Protein 3LYX (pdb70)

Solvent-accessible surface area: 13092 Å² total; per-residue (Å²): 110,112,52,85,12,73,5,65,4,6,46,67,9,116,2,1,0,6,0,13,41,106,132,23,92,1,78,4,2,3,130,6,0,76,100,26,5,28,26,32,71,137,87,0,59,45,75,51,44,62,44,8,30,21,106,68,31,29,134,134,26,53,65,96,27,89,57,14,9,121,111,134,26,92,11,80,22,127,16,83,6,43,28,92,104,43,100,95,4,117,7,75,13,40,18,6,1,34,70,36,131,145,168,116,58,78,4,16,0,12,1,8,49,68,25,65,200,210,138,100,110,68,52,113,23,46,8,62,4,7,43,67,9,112,1,1,0,6,1,12,46,108,146,20,78,2,78,10,0,0,102,6,0,63,100,24,7,25,22,26,37,147,78,1,76,51,70,41,40,69,65,8,21,19,109,66,28,28,146,120,10,64,68,83,23,88,51,25,30,136,114,153,33,84,24,88,24,122,26,80,5,39,31,101,101,43,88,86,4,121,5,74,8,22,19,5,13,2,98,12,118,112,209,77,90,49,2,22,0,10,1,9,43,68,55,50,176,249

Nearest PDB structures (foldseek):
  3lyx-assembly1_A  TM=1.009E+00  e=2.720E-24  Colwellia psychrerythraea 34H
  2gj3-assembly1_A  TM=9.133E-01  e=1.790E-09  Azotobacter vinelandii
  8dik-assembly2_B  TM=8.977E-01  e=1.052E-08  Escherichia coli
  8dik-assembly1_A  TM=8.907E-01  e=1.591E-08  Escherichia coli
  1vb6-assembly1_B  TM=8.450E-01  e=6.958E-08  Escherichia coli K-12

CATH classification: 3.30.450.20

InterPro domains:
  IPR000014 PAS domain [PS50112] (5-75)
  IPR000014 PAS domain [SM00091] (7-73)
  IPR000014 PAS domain [TIGR00229] (8-128)
  IPR000014 PAS domain [cd00130] (18-118)
  IPR000160 GGDEF domain [PF00990] (132-284)
  IPR000160 GGDEF domain [PS50887] (162-284)
  IPR000160 GGDEF domain [SM00267] (121-284)
  IPR000160 GGDEF domain [TIGR00254] (128-284)
  IPR000160 GGDEF domain [cd01949] (133-284)
  IPR000700 PAS-associated, C-terminal [PS50113] (78-130)
  IPR001610 PAC motif [SM00086] (79-121)
  IPR013655 PAS fold 3 [PF08447] (29-115)
  IPR029787 Nucleotide cyclase [SSF55073] (137-284)
  IPR035965 PAS domain superfamily [SSF55785] (18-129)
  IPR043128 Reverse transcriptase/Diguanylate cyclase domain [G3DSA:3.30.70.270] (123-284)
  IPR052163 Diguanylate Cyclase/Regulatory Protein [PTHR46663] (12-284)

Radius of gyration: 18.61 Å; Cα contacts (8 Å, |Δi|>4): 501; chains: 2; bounding box: 44×50×45 Å

B-factor: mean 35.89, std 8.47, range [19.95, 66.55]

Organism: Colwellia psychrerythraea (strain 34H / ATCC BAA-681) (NCBI:txid167879)

Sequence (238 aa):
DILKQRAKAFDYVFDAIVVTDLQGFIIDWNKGSETLYGYSKEQAIGQPVNMLHVPGDTEHITSEVISAVENQGKWTGEIRMLHKDGHIGWIESMCVPIYGENYQMVGALGINRDITKRNVDILKQRAKAFDYVFDAIVVTDLQGFIIDWNKGSETLYGYSKEQAIGQPVNMLHVPGDTEHITSEVISAVENQGKWTGEIRMLHKDGHIGWIESMCVPIYGENYQMVGALGINRDITKR

Foldseek 3Di:
DVVVVVVVCQQVDLKWKFWWWPVQFTAATYNNVCVVAVDDRVRRGRHRNCVFAPVVCVVVVVVQQVCCCVPVQKDWDKGWTAHPVGDIFIKTKMKGFDADPPRHGGTIMMIIDGDRVD/DVVVVVVVVVCQQVDLKWKFWAFPQQATQDTHVNVCVVQVDDRVRRHRHHNCVFADVVCVVVVVVQQVVCCVPVQKDWDKHKTAHPVGDIFIKTKMKGFDDDPVRDTTTIMMIIDGPRPD

Structure (mmCIF, N/CA/C/O backbone):
data_3LYX
#
_entry.id   3LYX
#
_cell.length_a   51.873
_cell.length_b   51.873
_cell.length_c   155.828
_cell.angle_alpha   90.00
_cell.angle_beta   90.00
_cell.angle_gamma   120.00
#
_symmetry.space_group_name_H-M   'P 32 2 1'
#
loop_
_entity.id
_entity.type
_entity.pdbx_description
1 polymer 'Sensory box/GGDEF domain protein'
2 water water
#
loop_
_atom_site.group_PDB
_atom_site.id
_atom_site.type_symbol
_atom_site.label_atom_id
_atom_site.label_alt_id
_atom_site.label_comp_id
_atom_site.label_asym_id
_atom_site.label_entity_id
_atom_site.label_seq_id
_atom_site.pdbx_PDB_ins_code
_atom_site.Cartn_x
_atom_site.Cartn_y
_atom_site.Cartn_z
_atom_site.occupancy
_atom_site.B_iso_or_equiv
_atom_site.auth_seq_id
_atom_site.auth_comp_id
_atom_site.auth_asym_id
_atom_site.auth_atom_id
_atom_site.pdbx_PDB_model_num
ATOM 1 N N . ASP A 1 4 ? -15.863 29.582 14.438 1.00 43.27 4 ASP A N 1
ATOM 2 C CA . ASP A 1 4 ? -15.425 30.935 13.971 1.00 43.72 4 ASP A CA 1
ATOM 3 C C . ASP A 1 4 ? -14.009 31.223 14.457 1.00 42.87 4 ASP A C 1
ATOM 4 O O . ASP A 1 4 ? -13.042 30.910 13.766 1.00 43.59 4 ASP A O 1
ATOM 9 N N . ILE A 1 5 ? -13.887 31.824 15.638 1.00 40.80 5 ILE A N 1
ATOM 10 C CA . ILE A 1 5 ? -12.575 32.117 16.213 1.00 39.22 5 ILE A CA 1
ATOM 11 C C . ILE A 1 5 ? -11.797 30.809 16.288 1.00 37.85 5 ILE A C 1
ATOM 12 O O . ILE A 1 5 ? -10.617 30.738 15.941 1.00 38.12 5 ILE A O 1
ATOM 17 N N . LEU A 1 6 ? -12.479 29.773 16.758 1.00 34.82 6 LEU A N 1
ATOM 18 C CA . LEU A 1 6 ? -11.880 28.460 16.894 1.00 34.81 6 LEU A CA 1
ATOM 19 C C . LEU A 1 6 ? -11.556 27.914 15.511 1.00 34.42 6 LEU A C 1
ATOM 20 O O . LEU A 1 6 ? -10.486 27.343 15.284 1.00 33.14 6 LEU A O 1
ATOM 25 N N . LYS A 1 7 ? -12.481 28.103 14.580 1.00 32.72 7 LYS A N 1
ATOM 26 C CA . LYS A 1 7 ? -12.274 27.609 13.228 1.00 34.24 7 LYS A CA 1
ATOM 27 C C . LYS A 1 7 ? -10.998 28.184 12.617 1.00 33.37 7 LYS A C 1
ATOM 28 O O . LYS A 1 7 ? -10.189 27.444 12.053 1.00 32.49 7 LYS A O 1
ATOM 34 N N . GLN A 1 8 ? -10.800 29.495 12.756 1.00 29.49 8 GLN A N 1
ATOM 35 C CA . GLN A 1 8 ? -9.628 30.138 12.175 1.00 29.56 8 GLN A CA 1
ATOM 36 C C . GLN A 1 8 ? -8.324 29.693 12.812 1.00 30.83 8 GLN A C 1
ATOM 37 O O . GLN A 1 8 ? -7.310 29.544 12.127 1.00 30.61 8 GLN A O 1
ATOM 43 N N . ARG A 1 9 ? -8.338 29.475 14.122 1.00 29.68 9 ARG A N 1
ATOM 44 C CA . ARG A 1 9 ? -7.126 29.019 14.788 1.00 30.25 9 ARG A CA 1
ATOM 45 C C . ARG A 1 9 ? -6.757 27.645 14.242 1.00 29.72 9 ARG A C 1
ATOM 46 O O . ARG A 1 9 ? -5.582 27.346 14.033 1.00 29.89 9 ARG A O 1
ATOM 54 N N . ALA A 1 10 ? -7.771 26.818 14.005 1.00 29.22 10 ALA A N 1
ATOM 55 C CA . ALA A 1 10 ? -7.559 25.468 13.489 1.00 30.30 10 ALA A CA 1
ATOM 56 C C . ALA A 1 10 ? -7.093 25.434 12.037 1.00 31.14 10 ALA A C 1
ATOM 57 O O . ALA A 1 10 ? -6.413 24.498 11.617 1.00 30.93 10 ALA A O 1
ATOM 59 N N . LYS A 1 11 ? -7.449 26.460 11.271 1.00 31.39 11 LYS A N 1
ATOM 60 C CA . LYS A 1 11 ? -7.069 26.524 9.864 1.00 29.55 11 LYS A CA 1
ATOM 61 C C . LYS A 1 11 ? -5.564 26.665 9.676 1.00 29.84 11 LYS A C 1
ATOM 62 O O . LYS A 1 11 ? -5.010 26.154 8.707 1.00 30.28 11 LYS A O 1
ATOM 68 N N . ALA A 1 12 ? -4.897 27.354 10.599 1.00 28.56 12 ALA A N 1
ATOM 69 C CA . ALA A 1 12 ? -3.455 27.548 10.499 1.00 27.88 12 ALA A CA 1
ATOM 70 C C . ALA A 1 12 ? -2.711 26.212 10.460 1.00 29.10 12 ALA A C 1
ATOM 71 O O . ALA A 1 12 ? -1.551 26.153 10.055 1.00 29.21 12 ALA A O 1
ATOM 73 N N . PHE A 1 13 ? -3.403 25.150 10.864 1.00 30.53 13 PHE A N 1
ATOM 74 C CA . PHE A 1 13 ? -2.852 23.792 10.931 1.00 30.67 13 PHE A CA 1
ATOM 75 C C . PHE A 1 13 ? -2.024 23.395 9.700 1.00 30.23 13 PHE A C 1
ATOM 76 O O . PHE A 1 13 ? -0.823 23.133 9.808 1.00 29.63 13 PHE A O 1
ATOM 84 N N . ASP A 1 14 ? -2.664 23.365 8.535 1.00 29.31 14 ASP A N 1
ATOM 85 C CA . ASP A 1 14 ? -1.979 22.981 7.311 1.00 30.86 14 ASP A CA 1
ATOM 86 C C . ASP A 1 14 ? -1.267 24.102 6.569 1.00 30.99 14 ASP A C 1
ATOM 87 O O . ASP A 1 14 ? -1.013 23.981 5.375 1.00 33.54 14 ASP A O 1
ATOM 92 N N . TYR A 1 15 ? -0.930 25.181 7.268 1.00 29.34 15 TYR A N 1
ATOM 93 C CA . TYR A 1 15 ? -0.232 26.293 6.632 1.00 28.80 15 TYR A CA 1
ATOM 94 C C . TYR A 1 15 ? 1.090 26.594 7.339 1.00 28.69 15 TYR A C 1
ATOM 95 O O . TYR A 1 15 ? 2.031 27.095 6.725 1.00 29.61 15 TYR A O 1
ATOM 104 N N . VAL A 1 16 ? 1.180 26.264 8.622 1.00 26.51 16 VAL A N 1
ATOM 105 C CA . VAL A 1 16 ? 2.414 26.526 9.363 1.00 25.58 16 VAL A CA 1
ATOM 106 C C . VAL A 1 16 ? 3.573 25.643 8.912 1.00 25.14 16 VAL A C 1
ATOM 107 O O . VAL A 1 16 ? 3.365 24.557 8.367 1.00 23.99 16 VAL A O 1
ATOM 111 N N . PHE A 1 17 ? 4.792 26.123 9.136 1.00 24.03 17 PHE A N 1
ATOM 112 C CA . PHE A 1 17 ? 5.993 25.374 8.781 1.00 27.36 17 PHE A CA 1
ATOM 113 C C . PHE A 1 17 ? 6.280 24.314 9.848 1.00 27.38 17 PHE A C 1
ATOM 114 O O . PHE A 1 17 ? 6.848 23.266 9.553 1.00 26.53 17 PHE A O 1
ATOM 122 N N . ASP A 1 18 ? 5.888 24.590 11.091 1.00 26.37 18 ASP A N 1
ATOM 123 C CA . ASP A 1 18 ? 6.099 23.638 12.181 1.00 28.24 18 ASP A CA 1
ATOM 124 C C . ASP A 1 18 ? 5.343 22.328 11.914 1.00 29.35 18 ASP A C 1
ATOM 125 O O . ASP A 1 18 ? 4.217 22.334 11.411 1.00 29.20 18 ASP A O 1
ATOM 130 N N . ALA A 1 19 ? 5.974 21.207 12.255 1.00 27.97 19 ALA A N 1
ATOM 131 C CA . ALA A 1 19 ? 5.366 19.890 12.053 1.00 26.54 19 ALA A CA 1
ATOM 132 C C . ALA A 1 19 ? 4.546 19.518 13.290 1.00 25.76 19 ALA A C 1
ATOM 133 O O . ALA A 1 19 ? 5.100 19.327 14.382 1.00 28.46 19 ALA A O 1
ATOM 135 N N . ILE A 1 20 ? 3.233 19.420 13.120 1.00 24.74 20 ILE A N 1
ATOM 136 C CA . ILE A 1 20 ? 2.334 19.096 14.230 1.00 26.41 20 ILE A CA 1
ATOM 137 C C . ILE A 1 20 ? 1.912 17.630 14.219 1.00 26.53 20 ILE A C 1
ATOM 138 O O . ILE A 1 20 ? 1.386 17.134 13.222 1.00 25.01 20 ILE A O 1
ATOM 143 N N . VAL A 1 21 ? 2.133 16.950 15.336 1.00 26.29 21 VAL A N 1
ATOM 144 C CA . VAL A 1 21 ? 1.762 15.546 15.461 1.00 25.88 21 VAL A CA 1
ATOM 145 C C . VAL A 1 21 ? 0.848 15.396 16.672 1.00 25.94 21 VAL A C 1
ATOM 146 O O . VAL A 1 21 ? 1.248 15.680 17.804 1.00 25.14 21 VAL A O 1
ATOM 150 N N . VAL A 1 22 ? -0.380 14.956 16.433 1.00 24.70 22 VAL A N 1
ATOM 151 C CA . VAL A 1 22 ? -1.326 14.778 17.518 1.00 26.43 22 VAL A CA 1
ATOM 152 C C . VAL A 1 22 ? -1.463 13.290 17.844 1.00 29.78 22 VAL A C 1
ATOM 153 O O . VAL A 1 22 ? -1.691 12.470 16.955 1.00 29.43 22 VAL A O 1
ATOM 157 N N . THR A 1 23 ? -1.324 12.954 19.124 1.00 29.30 23 THR A N 1
ATOM 158 C CA . THR A 1 23 ? -1.410 11.566 19.566 1.00 32.13 23 THR A CA 1
ATOM 159 C C . THR A 1 23 ? -2.426 11.358 20.681 1.00 33.41 23 THR A C 1
ATOM 160 O O . THR A 1 23 ? -2.825 12.300 21.368 1.00 33.17 23 THR A O 1
ATOM 164 N N . ASP A 1 24 ? -2.834 10.106 20.857 1.00 34.67 24 ASP A N 1
ATOM 165 C CA . ASP A 1 24 ? -3.786 9.747 21.899 1.00 37.49 24 ASP A CA 1
ATOM 166 C C . ASP A 1 24 ? -2.998 9.191 23.088 1.00 38.45 24 ASP A C 1
ATOM 167 O O . ASP A 1 24 ? -1.768 9.149 23.050 1.00 38.23 24 ASP A O 1
ATOM 172 N N . LEU A 1 25 ? -3.695 8.774 24.141 1.00 40.99 25 LEU A N 1
ATOM 173 C CA . LEU A 1 25 ? -3.030 8.230 25.328 1.00 44.54 25 LEU A CA 1
ATOM 174 C C . LEU A 1 25 ? -2.204 6.989 25.022 1.00 44.76 25 LEU A C 1
ATOM 175 O O . LEU A 1 25 ? -1.205 6.722 25.689 1.00 46.23 25 LEU A O 1
ATOM 180 N N . GLN A 1 26 ? -2.626 6.229 24.018 1.00 44.60 26 GLN A N 1
ATOM 181 C CA . GLN A 1 26 ? -1.914 5.014 23.645 0.50 43.96 26 GLN A CA 1
ATOM 182 C C . GLN A 1 26 ? -0.739 5.312 22.726 1.00 43.38 26 GLN A C 1
ATOM 183 O O . GLN A 1 26 ? -0.092 4.400 22.212 1.00 42.04 26 GLN A O 1
ATOM 189 N N . GLY A 1 27 ? -0.477 6.600 22.515 1.00 43.45 27 GLY A N 1
ATOM 190 C CA . GLY A 1 27 ? 0.637 7.005 21.676 1.00 40.99 27 GLY A CA 1
ATOM 191 C C . GLY A 1 27 ? 0.422 6.855 20.184 1.00 40.47 27 GLY A C 1
ATOM 192 O O . GLY A 1 27 ? 1.361 7.014 19.406 1.00 41.21 27 GLY A O 1
ATOM 193 N N . PHE A 1 28 ? -0.802 6.551 19.773 1.00 39.73 28 PHE A N 1
ATOM 194 C CA . PHE A 1 28 ? -1.097 6.401 18.353 1.00 36.98 28 PHE A CA 1
ATOM 195 C C . PHE A 1 28 ? -1.439 7.752 17.737 1.00 34.91 28 PHE A C 1
ATOM 196 O O . PHE A 1 28 ? -2.236 8.508 18.289 1.00 33.29 28 PHE A O 1
ATOM 204 N N . ILE A 1 29 ? -0.828 8.038 16.592 1.00 33.33 29 ILE A N 1
ATOM 205 C CA . ILE A 1 29 ? -1.040 9.289 15.868 1.00 32.30 29 ILE A CA 1
ATOM 206 C C . ILE A 1 29 ? -2.491 9.417 15.408 1.00 32.67 29 ILE A C 1
ATOM 207 O O . ILE A 1 29 ? -2.993 8.546 14.696 1.00 32.09 29 ILE A O 1
ATOM 212 N N . ILE A 1 30 ? -3.160 10.495 15.815 1.00 32.91 30 ILE A N 1
ATOM 213 C CA . ILE A 1 30 ? -4.555 10.716 15.426 1.00 34.30 30 ILE A CA 1
ATOM 214 C C . ILE A 1 30 ? -4.751 11.926 14.512 1.00 34.37 30 ILE A C 1
ATOM 215 O O . ILE A 1 30 ? -5.816 12.099 13.926 1.00 34.93 30 ILE A O 1
ATOM 220 N N . ASP A 1 31 ? -3.742 12.781 14.417 1.00 33.53 31 ASP A N 1
ATOM 221 C CA . ASP A 1 31 ? -3.823 13.930 13.517 1.00 33.79 31 ASP A CA 1
ATOM 222 C C . ASP A 1 31 ? -2.412 14.244 13.045 1.00 32.25 31 ASP A C 1
ATOM 223 O O . ASP A 1 31 ? -1.432 14.005 13.759 1.00 31.23 31 ASP A O 1
ATOM 228 N N . TRP A 1 32 ? -2.322 14.796 11.843 1.00 29.19 32 TRP A N 1
ATOM 229 C CA . TRP A 1 32 ? -1.041 15.058 11.210 1.00 28.40 32 TRP A CA 1
ATOM 230 C C . TRP A 1 32 ? -1.247 16.223 10.241 1.00 27.57 32 TRP A C 1
ATOM 231 O O . TRP A 1 32 ? -2.230 16.221 9.503 1.00 26.31 32 TRP A O 1
ATOM 242 N N . ASN A 1 33 ? -0.346 17.208 10.258 1.00 26.71 33 ASN A N 1
ATOM 243 C CA . ASN A 1 33 ? -0.463 18.380 9.379 1.00 28.05 33 ASN A CA 1
ATOM 244 C C . ASN A 1 33 ? 0.535 18.360 8.219 1.00 28.66 33 ASN A C 1
ATOM 245 O O . ASN A 1 33 ? 1.396 17.481 8.140 1.00 28.06 33 ASN A O 1
ATOM 250 N N . LYS A 1 34 ? 0.409 19.317 7.302 1.00 29.01 34 LYS A N 1
ATOM 251 C CA . LYS A 1 34 ? 1.304 19.357 6.154 1.00 28.87 34 LYS A CA 1
ATOM 252 C C . LYS A 1 34 ? 2.757 19.589 6.548 1.00 28.48 34 LYS A C 1
ATOM 253 O O . LYS A 1 34 ? 3.669 19.116 5.874 1.00 30.97 34 LYS A O 1
ATOM 259 N N . GLY A 1 35 ? 2.980 20.306 7.644 1.00 24.39 35 GLY A N 1
ATOM 260 C CA . GLY A 1 35 ? 4.341 20.547 8.078 1.00 25.31 35 GLY A CA 1
ATOM 261 C C . GLY A 1 35 ? 5.016 19.231 8.421 1.00 25.90 35 GLY A C 1
ATOM 262 O O . GLY A 1 35 ? 6.206 19.036 8.147 1.00 25.93 35 GLY A O 1
ATOM 263 N N . SER A 1 36 ? 4.246 18.325 9.021 1.00 25.78 36 SER A N 1
ATOM 264 C CA . SER A 1 36 ? 4.754 17.018 9.410 1.00 25.39 36 SER A CA 1
ATOM 265 C C . SER A 1 36 ? 5.022 16.169 8.170 1.00 26.10 36 SER A C 1
ATOM 266 O O . SER A 1 36 ? 5.968 15.387 8.134 1.00 24.44 36 SER A O 1
ATOM 269 N N . GLU A 1 37 ? 4.198 16.347 7.147 1.00 28.32 37 GLU A N 1
ATOM 270 C CA . GLU A 1 37 ? 4.378 15.618 5.901 1.00 30.63 37 GLU A CA 1
ATOM 271 C C . GLU A 1 37 ? 5.721 16.025 5.280 1.00 32.44 37 GLU A C 1
ATOM 272 O O . GLU A 1 37 ? 6.432 15.200 4.701 1.00 32.73 37 GLU A O 1
ATOM 278 N N . THR A 1 38 ? 6.081 17.295 5.431 1.00 31.55 38 THR A N 1
ATOM 279 C CA . THR A 1 38 ? 7.334 17.810 4.882 1.00 31.90 38 THR A CA 1
ATOM 280 C C . THR A 1 38 ? 8.551 17.340 5.680 1.00 33.18 38 THR A C 1
ATOM 281 O O . THR A 1 38 ? 9.548 16.886 5.112 1.00 32.93 38 THR A O 1
ATOM 285 N N . LEU A 1 39 ? 8.458 17.447 7.001 1.00 31.56 39 LEU A N 1
ATOM 286 C CA . LEU A 1 39 ? 9.551 17.058 7.881 1.00 32.43 39 LEU A CA 1
ATOM 287 C C . LEU A 1 39 ? 9.846 15.561 7.913 1.00 31.00 39 LEU A C 1
ATOM 288 O O . LEU A 1 39 ? 11.008 15.150 7.807 1.00 28.70 39 LEU A O 1
ATOM 293 N N . TYR A 1 40 ? 8.793 14.759 8.070 1.00 30.34 40 TYR A N 1
ATOM 294 C CA . TYR A 1 40 ? 8.932 13.311 8.172 1.00 31.06 40 TYR A CA 1
ATOM 295 C C . TYR A 1 40 ? 8.728 12.521 6.889 1.00 33.43 40 TYR A C 1
ATOM 296 O O . TYR A 1 40 ? 9.202 11.387 6.782 1.00 34.23 40 TYR A O 1
ATOM 305 N N . GLY A 1 41 ? 8.001 13.093 5.934 1.00 33.08 41 GLY A N 1
ATOM 306 C CA . GLY A 1 41 ? 7.772 12.398 4.676 1.00 33.74 41 GLY A CA 1
ATOM 307 C C . GLY A 1 41 ? 6.450 11.659 4.563 1.00 34.72 41 GLY A C 1
ATOM 308 O O . GLY A 1 41 ? 5.922 11.488 3.462 1.00 35.60 41 GLY A O 1
ATOM 309 N N . TYR A 1 42 ? 5.907 11.213 5.691 1.00 35.94 42 TYR A N 1
ATOM 310 C CA . TYR A 1 42 ? 4.640 10.480 5.691 1.00 36.42 42 TYR A CA 1
ATOM 311 C C . TYR A 1 42 ? 3.446 11.360 5.357 1.00 38.22 42 TYR A C 1
ATOM 312 O O . TYR A 1 42 ? 3.337 12.484 5.841 1.00 36.04 42 TYR A O 1
ATOM 321 N N . SER A 1 43 ? 2.545 10.831 4.541 1.00 40.06 43 SER A N 1
ATOM 322 C CA . SER A 1 43 ? 1.336 11.554 4.181 1.00 41.92 43 SER A CA 1
ATOM 323 C C . SER A 1 43 ? 0.411 11.382 5.378 1.00 42.56 43 SER A C 1
ATOM 324 O O . SER A 1 43 ? 0.637 10.509 6.216 1.00 42.16 43 SER A O 1
ATOM 327 N N . LYS A 1 44 ? -0.618 12.215 5.467 1.00 43.33 44 LYS A N 1
ATOM 328 C CA . LYS A 1 44 ? -1.563 12.131 6.573 1.00 45.16 44 LYS A CA 1
ATOM 329 C C . LYS A 1 44 ? -2.138 10.723 6.697 1.00 46.22 44 LYS A C 1
ATOM 330 O O . LYS A 1 44 ? -2.186 10.147 7.789 1.00 44.29 44 LYS A O 1
ATOM 336 N N . GLU A 1 45 ? -2.564 10.175 5.565 1.00 46.45 45 GLU A N 1
ATOM 337 C CA . GLU A 1 45 ? -3.156 8.847 5.521 1.00 47.60 45 GLU A CA 1
ATOM 338 C C . GLU A 1 45 ? -2.212 7.741 5.988 1.00 47.24 45 GLU A C 1
ATOM 339 O O . GLU A 1 45 ? -2.657 6.718 6.506 1.00 47.15 45 GLU A O 1
ATOM 345 N N . GLN A 1 46 ? -0.912 7.949 5.811 1.00 46.03 46 GLN A N 1
ATOM 346 C CA . GLN A 1 46 ? 0.071 6.953 6.219 1.00 46.39 46 GLN A CA 1
ATOM 347 C C . GLN A 1 46 ? 0.423 7.035 7.702 1.00 45.90 46 GLN A C 1
ATOM 348 O O . GLN A 1 46 ? 0.574 6.011 8.368 1.00 45.20 46 GLN A O 1
ATOM 354 N N . ALA A 1 47 ? 0.543 8.254 8.219 1.00 45.63 47 ALA A N 1
ATOM 355 C CA . ALA A 1 47 ? 0.900 8.464 9.620 1.00 44.56 47 ALA A CA 1
ATOM 356 C C . ALA A 1 47 ? -0.210 8.127 10.610 1.00 44.02 47 ALA A C 1
ATOM 357 O O . ALA A 1 47 ? 0.049 7.558 11.669 1.00 44.23 47 ALA A O 1
ATOM 359 N N . ILE A 1 48 ? -1.444 8.484 10.272 1.00 44.89 48 ILE A N 1
ATOM 360 C CA . ILE A 1 48 ? -2.578 8.220 11.151 1.00 46.46 48 ILE A CA 1
ATOM 361 C C . ILE A 1 48 ? -2.745 6.732 11.452 1.00 45.51 48 ILE A C 1
ATOM 362 O O . ILE A 1 48 ? -2.755 5.900 10.541 1.00 45.33 48 ILE A O 1
ATOM 367 N N . GLY A 1 49 ? -2.878 6.410 12.737 1.00 44.31 49 GLY A N 1
ATOM 368 C CA . GLY A 1 49 ? -3.045 5.028 13.151 1.00 42.22 49 GLY A CA 1
ATOM 369 C C . GLY A 1 49 ? -1.734 4.357 13.525 1.00 41.84 49 GLY A C 1
ATOM 370 O O . GLY A 1 49 ? -1.721 3.294 14.152 1.00 42.16 49 GLY A O 1
ATOM 371 N N . GLN A 1 50 ? -0.625 4.980 13.145 1.00 39.04 50 GLN A N 1
ATOM 372 C CA . GLN A 1 50 ? 0.693 4.441 13.440 1.00 37.27 50 GLN A CA 1
ATOM 373 C C . GLN A 1 50 ? 1.239 4.936 14.776 1.00 36.10 50 GLN A C 1
ATOM 374 O O . GLN A 1 50 ? 0.925 6.045 15.220 1.00 35.48 50 GLN A O 1
ATOM 380 N N . PRO A 1 51 ? 2.061 4.107 15.444 1.00 35.77 51 PRO A N 1
ATOM 381 C CA . PRO A 1 51 ? 2.637 4.509 16.730 1.00 34.36 51 PRO A CA 1
ATOM 382 C C . PRO A 1 51 ? 3.564 5.699 16.495 1.00 33.11 51 PRO A C 1
ATOM 383 O O . PRO A 1 51 ? 4.357 5.695 15.550 1.00 31.07 51 PRO A O 1
ATOM 387 N N . VAL A 1 52 ? 3.467 6.721 17.338 1.00 32.05 52 VAL A N 1
ATOM 388 C CA . VAL A 1 52 ? 4.310 7.895 17.153 1.00 31.97 52 VAL A CA 1
ATOM 389 C C . VAL A 1 52 ? 5.804 7.564 17.243 1.00 30.34 52 VAL A C 1
ATOM 390 O O . VAL A 1 52 ? 6.622 8.199 16.581 1.00 29.52 52 VAL A O 1
ATOM 394 N N . ASN A 1 53 ? 6.158 6.554 18.037 1.00 30.34 53 ASN A N 1
ATOM 395 C CA . ASN A 1 53 ? 7.559 6.164 18.183 1.00 28.73 53 ASN A CA 1
ATOM 396 C C . ASN A 1 53 ? 8.167 5.719 16.853 1.00 27.64 53 ASN A C 1
ATOM 397 O O . ASN A 1 53 ? 9.380 5.561 16.733 1.00 28.14 53 ASN A O 1
ATOM 402 N N . MET A 1 54 ? 7.321 5.492 15.859 1.00 25.63 54 MET A N 1
ATOM 403 C CA . MET A 1 54 ? 7.794 5.114 14.531 1.00 26.91 54 MET A CA 1
ATOM 404 C C . MET A 1 54 ? 8.703 6.241 14.014 1.00 26.30 54 MET A C 1
ATOM 405 O O . MET A 1 54 ? 9.575 6.034 13.162 1.00 24.43 54 MET A O 1
ATOM 410 N N . LEU A 1 55 ? 8.503 7.438 14.556 1.00 24.33 55 LEU A N 1
ATOM 411 C CA . LEU A 1 55 ? 9.279 8.596 14.134 1.00 25.16 55 LEU A CA 1
ATOM 412 C C . LEU A 1 55 ? 10.674 8.686 14.758 1.00 24.62 55 LEU A C 1
ATOM 413 O O . LEU A 1 55 ? 11.490 9.513 14.357 1.00 24.04 55 LEU A O 1
ATOM 418 N N . HIS A 1 56 ? 10.941 7.831 15.736 1.00 27.50 56 HIS A N 1
ATOM 419 C CA . HIS A 1 56 ? 12.234 7.823 16.424 1.00 28.23 56 HIS A CA 1
ATOM 420 C C . HIS A 1 56 ? 13.254 6.901 15.771 1.00 28.11 56 HIS A C 1
ATOM 421 O O . HIS A 1 56 ? 12.915 6.021 14.981 1.00 27.01 56 HIS A O 1
ATOM 428 N N . VAL A 1 57 ? 14.516 7.125 16.116 1.00 27.25 57 VAL A N 1
ATOM 429 C CA . VAL A 1 57 ? 15.583 6.236 15.701 1.00 27.19 57 VAL A CA 1
ATOM 430 C C . VAL A 1 57 ? 15.269 5.203 16.789 1.00 26.91 57 VAL A C 1
ATOM 431 O O . VAL A 1 57 ? 15.263 5.547 17.971 1.00 27.17 57 VAL A O 1
ATOM 435 N N . PRO A 1 58 ? 14.969 3.944 16.411 1.00 26.76 58 PRO A N 1
ATOM 436 C CA . PRO A 1 58 ? 14.637 2.867 17.360 1.00 26.79 58 PRO A CA 1
ATOM 437 C C . PRO A 1 58 ? 15.439 2.852 18.661 1.00 26.09 58 PRO A C 1
ATOM 438 O O . PRO A 1 58 ? 14.888 2.632 19.747 1.00 24.34 58 PRO A O 1
ATOM 442 N N . GLY A 1 59 ? 16.739 3.082 18.549 1.00 26.55 59 GLY A N 1
ATOM 443 C CA . GLY A 1 59 ? 17.585 3.081 19.731 1.00 27.36 59 GLY A CA 1
ATOM 444 C C . GLY A 1 59 ? 17.272 4.165 20.754 1.00 27.84 59 GLY A C 1
ATOM 445 O O . GLY A 1 59 ? 17.607 4.007 21.932 1.00 23.97 59 GLY A O 1
ATOM 446 N N . ASP A 1 60 ? 16.630 5.254 20.328 1.00 28.21 60 ASP A N 1
ATOM 447 C CA . ASP A 1 60 ? 16.306 6.361 21.240 1.00 30.44 60 ASP A CA 1
ATOM 448 C C . ASP A 1 60 ? 14.950 6.239 21.922 1.00 29.50 60 ASP A C 1
ATOM 449 O O . ASP A 1 60 ? 14.728 6.820 22.979 1.00 31.99 60 ASP A O 1
ATOM 454 N N . THR A 1 61 ? 14.041 5.497 21.314 1.00 29.58 61 THR A N 1
ATOM 455 C CA . THR A 1 61 ? 12.687 5.363 21.840 1.00 31.11 61 THR A CA 1
ATOM 456 C C . THR A 1 61 ? 12.474 5.158 23.339 1.00 32.10 61 THR A C 1
ATOM 457 O O . THR A 1 61 ? 11.674 5.869 23.953 1.00 30.92 61 THR A O 1
ATOM 461 N N . GLU A 1 62 ? 13.167 4.195 23.936 1.00 31.52 62 GLU A N 1
ATOM 462 C CA . GLU A 1 62 ? 12.969 3.925 25.352 1.00 30.25 62 GLU A CA 1
ATOM 463 C C . GLU A 1 62 ? 13.208 5.129 26.255 1.00 29.64 62 GLU A C 1
ATOM 464 O O . GLU A 1 62 ? 12.360 5.470 27.082 1.00 28.88 62 GLU A O 1
ATOM 470 N N . HIS A 1 63 ? 14.353 5.778 26.092 1.00 30.95 63 HIS A N 1
ATOM 471 C CA . HIS A 1 63 ? 14.697 6.924 26.926 1.00 32.64 63 HIS A CA 1
ATOM 472 C C . HIS A 1 63 ? 13.915 8.185 26.573 1.00 32.40 63 HIS A C 1
ATOM 473 O O . HIS A 1 63 ? 13.576 8.978 27.454 1.00 32.57 63 HIS A O 1
ATOM 480 N N . ILE A 1 64 ? 13.616 8.371 25.295 1.00 31.78 64 ILE A N 1
ATOM 481 C CA . ILE A 1 64 ? 12.842 9.531 24.886 1.00 32.42 64 ILE A CA 1
ATOM 482 C C . ILE A 1 64 ? 11.438 9.413 25.484 1.00 31.69 64 ILE A C 1
ATOM 483 O O . ILE A 1 64 ? 10.915 10.357 26.083 1.00 31.36 64 ILE A O 1
ATOM 488 N N . THR A 1 65 ? 10.833 8.241 25.329 1.00 30.46 65 THR A N 1
ATOM 489 C CA . THR A 1 65 ? 9.485 8.034 25.823 1.00 31.36 65 THR A CA 1
ATOM 490 C C . THR A 1 65 ? 9.350 8.248 27.328 1.00 31.53 65 THR A C 1
ATOM 491 O O . THR A 1 65 ? 8.411 8.903 27.783 1.00 30.76 65 THR A O 1
ATOM 495 N N . SER A 1 66 ? 10.278 7.711 28.110 1.00 31.56 66 SER A N 1
ATOM 496 C CA . SER A 1 66 ? 10.186 7.889 29.554 1.00 32.17 66 SER A CA 1
ATOM 497 C C . SER A 1 66 ? 10.458 9.349 29.927 1.00 33.53 66 SER A C 1
ATOM 498 O O . SER A 1 66 ? 9.870 9.878 30.868 1.00 33.90 66 SER A O 1
ATOM 501 N N . GLU A 1 67 ? 11.343 9.999 29.178 1.00 32.35 67 GLU A N 1
ATOM 502 C CA . GLU A 1 67 ? 11.680 11.390 29.443 1.00 33.00 67 GLU A CA 1
ATOM 503 C C . GLU A 1 67 ? 10.501 12.311 29.113 1.00 33.02 67 GLU A C 1
ATOM 504 O O . GLU A 1 67 ? 10.248 13.290 29.822 1.00 29.47 67 GLU A O 1
ATOM 510 N N . VAL A 1 68 ? 9.790 11.998 28.032 1.00 32.69 68 VAL A N 1
ATOM 511 C CA . VAL A 1 68 ? 8.633 12.781 27.610 1.00 31.42 68 VAL A CA 1
ATOM 512 C C . VAL A 1 68 ? 7.473 12.592 28.582 1.00 32.57 68 VAL A C 1
ATOM 513 O O . VAL A 1 68 ? 6.848 13.566 29.014 1.00 32.09 68 VAL A O 1
ATOM 517 N N . ILE A 1 69 ? 7.186 11.339 28.921 1.00 33.14 69 ILE A N 1
ATOM 518 C CA . ILE A 1 69 ? 6.104 11.021 29.849 1.00 33.61 69 ILE A CA 1
ATOM 519 C C . ILE A 1 69 ? 6.313 11.699 31.205 1.00 34.47 69 ILE A C 1
ATOM 520 O O . ILE A 1 69 ? 5.363 12.156 31.844 1.00 31.91 69 ILE A O 1
ATOM 525 N N . SER A 1 70 ? 7.565 11.754 31.640 1.00 33.88 70 SER A N 1
ATOM 526 C CA . SER A 1 70 ? 7.901 12.373 32.917 1.00 33.83 70 SER A CA 1
ATOM 527 C C . SER A 1 70 ? 7.659 13.888 32.891 1.00 31.67 70 SER A C 1
ATOM 528 O O . SER A 1 70 ? 6.989 14.429 33.770 1.00 30.57 70 SER A O 1
ATOM 531 N N . ALA A 1 71 ? 8.204 14.563 31.884 1.00 29.80 71 ALA A N 1
ATOM 532 C CA . ALA A 1 71 ? 8.058 16.011 31.762 1.00 32.62 71 ALA A CA 1
ATOM 533 C C . ALA A 1 71 ? 6.600 16.437 31.618 1.00 34.38 71 ALA A C 1
ATOM 534 O O . ALA A 1 71 ? 6.145 17.379 32.270 1.00 33.66 71 ALA A O 1
ATOM 536 N N . VAL A 1 72 ? 5.867 15.735 30.765 1.00 35.87 72 VAL A N 1
ATOM 537 C CA . VAL A 1 72 ? 4.473 16.057 30.538 1.00 36.43 72 VAL A CA 1
ATOM 538 C C . VAL A 1 72 ? 3.639 15.899 31.804 1.00 38.15 72 VAL A C 1
ATOM 539 O O . VAL A 1 72 ? 2.768 16.722 32.089 1.00 38.66 72 VAL A O 1
ATOM 543 N N . GLU A 1 73 ? 3.915 14.848 32.568 1.00 38.58 73 GLU A N 1
ATOM 544 C CA . GLU A 1 73 ? 3.180 14.593 33.801 1.00 39.61 73 GLU A CA 1
ATOM 545 C C . GLU A 1 73 ? 3.619 15.435 34.994 1.00 38.77 73 GLU A C 1
ATOM 546 O O . GLU A 1 73 ? 2.822 15.684 35.897 1.00 39.02 73 GLU A O 1
ATOM 552 N N . ASN A 1 74 ? 4.877 15.864 35.014 1.00 37.14 74 ASN A N 1
ATOM 553 C CA . ASN A 1 74 ? 5.374 16.655 36.135 1.00 36.77 74 ASN A CA 1
ATOM 554 C C . ASN A 1 74 ? 5.534 18.155 35.870 1.00 38.35 74 ASN A C 1
ATOM 555 O O . ASN A 1 74 ? 5.253 18.972 36.754 1.00 38.65 74 ASN A O 1
ATOM 560 N N . GLN A 1 75 ? 5.998 18.521 34.676 1.00 37.29 75 GLN A N 1
ATOM 561 C CA . GLN A 1 75 ? 6.166 19.934 34.339 1.00 36.95 75 GLN A CA 1
ATOM 562 C C . GLN A 1 75 ? 5.055 20.417 33.416 1.00 37.49 75 GLN A C 1
ATOM 563 O O . GLN A 1 75 ? 4.890 21.619 33.219 1.00 38.14 75 GLN A O 1
ATOM 569 N N . GLY A 1 76 ? 4.302 19.480 32.848 1.00 37.03 76 GLY A N 1
ATOM 570 C CA . GLY A 1 76 ? 3.216 19.844 31.954 1.00 36.94 76 GLY A CA 1
ATOM 571 C C . GLY A 1 76 ? 3.671 20.102 30.529 1.00 35.96 76 GLY A C 1
ATOM 572 O O . GLY A 1 76 ? 2.871 20.454 29.663 1.00 35.94 76 GLY A O 1
ATOM 573 N N . LYS A 1 77 ? 4.963 19.926 30.282 1.00 36.37 77 LYS A N 1
ATOM 574 C CA . LYS A 1 77 ? 5.519 20.138 28.955 1.00 35.57 77 LYS A CA 1
ATOM 575 C C . LYS A 1 77 ? 6.906 19.530 28.843 1.00 35.37 77 LYS A C 1
ATOM 576 O O . LYS A 1 77 ? 7.720 19.633 29.771 1.00 35.43 77 LYS A O 1
ATOM 582 N N . TRP A 1 78 ? 7.171 18.903 27.703 1.00 31.90 78 TRP A N 1
ATOM 583 C CA . TRP A 1 78 ? 8.471 18.312 27.446 1.00 31.97 78 TRP A CA 1
ATOM 584 C C . TRP A 1 78 ? 9.089 19.026 26.250 1.00 32.54 78 TRP A C 1
ATOM 585 O O . TRP A 1 78 ? 8.398 19.356 25.290 1.00 32.51 78 TRP A O 1
ATOM 596 N N . THR A 1 79 ? 10.391 19.269 26.317 1.00 32.00 79 THR A N 1
ATOM 597 C CA . THR A 1 79 ? 11.094 19.913 25.221 1.00 34.45 79 THR A CA 1
ATOM 598 C C . THR A 1 79 ? 12.464 19.258 25.106 1.00 33.56 79 THR A C 1
ATOM 599 O O . THR A 1 79 ? 13.071 18.897 26.114 1.00 32.96 79 THR A O 1
ATOM 603 N N . GLY A 1 80 ? 12.949 19.102 23.884 1.00 33.51 80 GLY A N 1
ATOM 604 C CA . GLY A 1 80 ? 14.250 18.495 23.706 1.00 34.05 80 GLY A CA 1
ATOM 605 C C . GLY A 1 80 ? 14.723 18.441 22.271 1.00 35.55 80 GLY A C 1
ATOM 606 O O . GLY A 1 80 ? 13.982 18.732 21.330 1.00 33.48 80 GLY A O 1
ATOM 607 N N . GLU A 1 81 ? 15.987 18.075 22.117 1.00 35.17 81 GLU A N 1
ATOM 608 C CA . GLU A 1 81 ? 16.601 17.947 20.812 1.00 37.53 81 GLU A CA 1
ATOM 609 C C . GLU A 1 81 ? 16.813 16.452 20.628 1.00 35.43 81 GLU A C 1
ATOM 610 O O . GLU A 1 81 ? 17.632 15.853 21.318 1.00 38.03 81 GLU A O 1
ATOM 616 N N . ILE A 1 82 ? 16.059 15.841 19.724 1.00 33.45 82 ILE A N 1
ATOM 617 C CA . ILE A 1 82 ? 16.213 14.411 19.488 1.00 30.84 82 ILE A CA 1
ATOM 618 C C . ILE A 1 82 ? 16.382 14.135 18.007 1.00 30.29 82 ILE A C 1
ATOM 619 O O . ILE A 1 82 ? 16.144 15.005 17.159 1.00 27.56 82 ILE A O 1
ATOM 624 N N . ARG A 1 83 ? 16.818 12.923 17.698 1.00 27.91 83 ARG A N 1
ATOM 625 C CA . ARG A 1 83 ? 16.988 12.537 16.313 1.00 28.77 83 ARG A CA 1
ATOM 626 C C . ARG A 1 83 ? 15.617 12.178 15.764 1.00 27.83 83 ARG A C 1
ATOM 627 O O . ARG A 1 83 ? 14.684 11.905 16.523 1.00 25.17 83 ARG A O 1
ATOM 635 N N . MET A 1 84 ? 15.490 12.204 14.443 1.00 28.17 84 MET A N 1
ATOM 636 C CA . MET A 1 84 ? 14.236 11.838 13.805 1.00 29.09 84 MET A CA 1
ATOM 637 C C . MET A 1 84 ? 14.543 10.851 12.696 1.00 28.43 84 MET A C 1
ATOM 638 O O . MET A 1 84 ? 15.619 10.888 12.100 1.00 29.16 84 MET A O 1
ATOM 643 N N . LEU A 1 85 ? 13.610 9.944 12.447 1.00 29.51 85 LEU A N 1
ATOM 644 C CA . LEU A 1 85 ? 13.773 8.967 11.384 1.00 30.32 85 LEU A CA 1
ATOM 645 C C . LEU A 1 85 ? 12.781 9.325 10.300 1.00 31.66 85 LEU A C 1
ATOM 646 O O . LEU A 1 85 ? 11.569 9.267 10.521 1.00 30.21 85 LEU A O 1
ATOM 651 N N . HIS A 1 86 ? 13.301 9.702 9.136 1.00 32.68 86 HIS A N 1
ATOM 652 C CA . HIS A 1 86 ? 12.461 10.062 8.004 1.00 36.30 86 HIS A CA 1
ATOM 653 C C . HIS A 1 86 ? 11.792 8.816 7.445 1.00 38.80 86 HIS A C 1
ATOM 654 O O . HIS A 1 86 ? 12.192 7.690 7.743 1.00 38.39 86 HIS A O 1
ATOM 661 N N . LYS A 1 87 ? 10.769 9.045 6.629 1.00 40.83 87 LYS A N 1
ATOM 662 C CA . LYS A 1 87 ? 10.012 7.991 5.971 1.00 43.35 87 LYS A CA 1
ATOM 663 C C . LYS A 1 87 ? 10.905 7.187 5.028 1.00 43.33 87 LYS A C 1
ATOM 664 O O . LYS A 1 87 ? 10.749 5.974 4.907 1.00 43.60 87 LYS A O 1
ATOM 670 N N . ASP A 1 88 ? 11.852 7.859 4.378 1.00 44.60 88 ASP A N 1
ATOM 671 C CA . ASP A 1 88 ? 12.744 7.177 3.445 1.00 45.17 88 ASP A CA 1
ATOM 672 C C . ASP A 1 88 ? 13.909 6.460 4.116 1.00 44.47 88 ASP A C 1
ATOM 673 O O . ASP A 1 88 ? 14.592 5.657 3.480 1.00 46.14 88 ASP A O 1
ATOM 678 N N . GLY A 1 89 ? 14.139 6.749 5.393 1.00 42.21 89 GLY A N 1
ATOM 679 C CA . GLY A 1 89 ? 15.217 6.092 6.106 1.00 39.10 89 GLY A CA 1
ATOM 680 C C . GLY A 1 89 ? 16.377 6.946 6.588 1.00 39.05 89 GLY A C 1
ATOM 681 O O . GLY A 1 89 ? 17.189 6.471 7.384 1.00 38.79 89 GLY A O 1
ATOM 682 N N . HIS A 1 90 ? 16.490 8.191 6.133 1.00 37.75 90 HIS A N 1
ATOM 683 C CA . HIS A 1 90 ? 17.614 8.998 6.600 1.00 36.06 90 HIS A CA 1
ATOM 684 C C . HIS A 1 90 ? 17.347 9.570 7.986 1.00 34.76 90 HIS A C 1
ATOM 685 O O . HIS A 1 90 ? 16.195 9.695 8.407 1.00 32.69 90 HIS A O 1
ATOM 692 N N . ILE A 1 91 ? 18.419 9.884 8.702 1.00 34.20 91 ILE A N 1
ATOM 693 C CA . ILE A 1 91 ? 18.299 10.426 10.049 1.00 36.15 91 ILE A CA 1
ATOM 694 C C . ILE A 1 91 ? 18.526 11.929 10.063 1.00 35.38 91 ILE A C 1
ATOM 695 O O . ILE A 1 91 ? 19.289 12.467 9.257 1.00 34.83 91 ILE A O 1
ATOM 700 N N . GLY A 1 92 ? 17.853 12.601 10.987 1.00 35.86 92 GLY A N 1
ATOM 701 C CA . GLY A 1 92 ? 18.008 14.033 11.106 1.00 34.40 92 GLY A CA 1
ATOM 702 C C . GLY A 1 92 ? 17.829 14.427 12.552 1.00 34.92 92 GLY A C 1
ATOM 703 O O . GLY A 1 92 ? 17.596 13.576 13.417 1.00 33.57 92 GLY A O 1
ATOM 704 N N . TRP A 1 93 ? 17.961 15.718 12.822 1.00 33.41 93 TRP A N 1
ATOM 705 C CA . TRP A 1 93 ? 17.787 16.218 14.170 1.00 31.31 93 TRP A CA 1
ATOM 706 C C . TRP A 1 93 ? 16.660 17.214 14.155 1.00 30.83 93 TRP A C 1
ATOM 707 O O . TRP A 1 93 ? 16.501 17.970 13.199 1.00 32.17 93 TRP A O 1
ATOM 718 N N . ILE A 1 94 ? 15.866 17.201 15.213 1.00 29.93 94 ILE A N 1
ATOM 719 C CA . ILE A 1 94 ? 14.753 18.121 15.313 1.00 29.67 94 ILE A CA 1
ATOM 720 C C . ILE A 1 94 ? 14.652 18.680 16.718 1.00 31.44 94 ILE A C 1
ATOM 721 O O . ILE A 1 94 ? 15.184 18.113 17.678 1.00 30.92 94 ILE A O 1
ATOM 726 N N . GLU A 1 95 ? 13.966 19.808 16.812 1.00 32.60 95 GLU A N 1
ATOM 727 C CA . GLU A 1 95 ? 13.710 20.482 18.071 1.00 32.77 95 GLU A CA 1
ATOM 728 C C . GLU A 1 95 ? 12.272 20.041 18.293 1.00 32.30 95 GLU A C 1
ATOM 729 O O . GLU A 1 95 ? 11.415 20.272 17.440 1.00 29.43 95 GLU A O 1
ATOM 735 N N . SER A 1 96 ? 11.998 19.398 19.419 1.00 31.24 96 SER A N 1
ATOM 736 C CA . SER A 1 96 ? 10.654 18.906 19.650 1.00 31.01 96 SER A CA 1
ATOM 737 C C . SER A 1 96 ? 10.052 19.364 20.970 1.00 31.48 96 SER A C 1
ATOM 738 O O . SER A 1 96 ? 10.767 19.643 21.932 1.00 34.35 96 SER A O 1
ATOM 741 N N . MET A 1 97 ? 8.726 19.450 20.987 1.00 32.43 97 MET A N 1
ATOM 742 C CA . MET A 1 97 ? 7.967 19.864 22.158 1.00 32.81 97 MET A CA 1
ATOM 743 C C . MET A 1 97 ? 6.727 19.000 22.237 1.00 33.14 97 MET A C 1
ATOM 744 O O . MET A 1 97 ? 6.142 18.646 21.215 1.00 31.84 97 MET A O 1
ATOM 749 N N . CYS A 1 98 ? 6.329 18.662 23.456 1.00 32.26 98 CYS A N 1
ATOM 750 C CA . CYS A 1 98 ? 5.148 17.852 23.664 1.00 33.88 98 CYS A CA 1
ATOM 751 C C . CYS A 1 98 ? 4.312 18.473 24.776 1.00 34.06 98 CYS A C 1
ATOM 752 O O . CYS A 1 98 ? 4.807 18.731 25.864 1.00 32.80 98 CYS A O 1
ATOM 755 N N . VAL A 1 99 ? 3.045 18.725 24.484 1.00 36.48 99 VAL A N 1
ATOM 756 C CA . VAL A 1 99 ? 2.140 19.306 25.459 1.00 37.66 99 VAL A 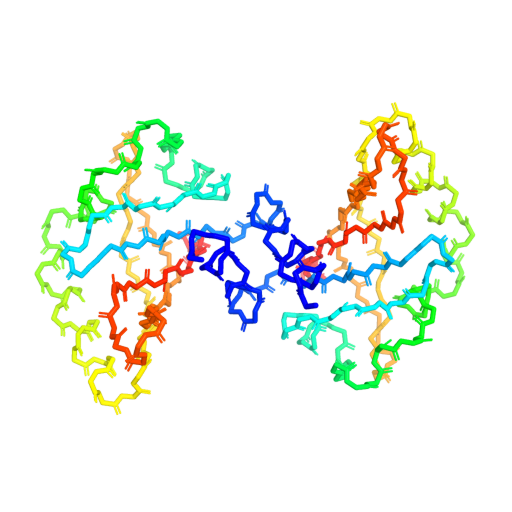CA 1
ATOM 757 C C . VAL A 1 99 ? 0.934 18.389 25.600 1.00 37.25 99 VAL A C 1
ATOM 758 O O . VAL A 1 99 ? 0.383 17.904 24.606 1.00 37.24 99 VAL A O 1
ATOM 762 N N . PRO A 1 100 ? 0.511 18.128 26.844 1.00 37.03 100 PRO A N 1
ATOM 763 C CA . PRO A 1 100 ? -0.643 17.254 27.048 1.00 37.51 100 PRO A CA 1
ATOM 764 C C . PRO A 1 100 ? -1.961 17.929 26.696 1.00 38.44 100 PRO A C 1
ATOM 765 O O . PRO A 1 100 ? -2.110 19.142 26.845 1.00 39.75 100 PRO A O 1
ATOM 769 N N . ILE A 1 101 ? -2.903 17.136 26.201 1.00 39.22 101 ILE A N 1
ATOM 770 C CA . ILE A 1 101 ? -4.228 17.625 25.859 1.00 40.82 101 ILE A CA 1
ATOM 771 C C . ILE A 1 101 ? -5.097 17.069 26.977 1.00 42.42 101 ILE A C 1
ATOM 772 O O . ILE A 1 101 ? -4.969 15.897 27.333 1.00 41.27 101 ILE A O 1
ATOM 777 N N . TYR A 1 102 ? -5.965 17.901 27.540 1.00 43.04 102 TYR A N 1
ATOM 778 C CA . TYR A 1 102 ? -6.813 17.459 28.638 1.00 43.95 102 TYR A CA 1
ATOM 779 C C . TYR A 1 102 ? -8.270 17.276 28.263 1.00 46.37 102 TYR A C 1
ATOM 780 O O . TYR A 1 102 ? -8.784 17.940 27.365 1.00 46.14 102 TYR A O 1
ATOM 789 N N . GLY A 1 103 ? -8.931 16.368 28.972 1.00 49.13 103 GLY A N 1
ATOM 790 C CA . GLY A 1 103 ? -10.336 16.111 28.730 1.00 51.66 103 GLY A CA 1
ATOM 791 C C . GLY A 1 103 ? -11.180 16.879 29.728 1.00 53.28 103 GLY A C 1
ATOM 792 O O . GLY A 1 103 ? -11.497 18.050 29.511 1.00 54.82 103 GLY A O 1
ATOM 793 N N . GLU A 1 104 ? -11.541 16.223 30.829 1.00 54.16 104 GLU A N 1
ATOM 794 C CA . GLU A 1 104 ? -12.347 16.854 31.869 1.00 54.06 104 GLU A CA 1
ATOM 795 C C . GLU A 1 104 ? -11.633 16.695 33.209 1.00 54.27 104 GLU A C 1
ATOM 796 O O . GLU A 1 104 ? -10.890 15.731 33.413 1.00 54.14 104 GLU A O 1
ATOM 802 N N . ASN A 1 105 ? -11.865 17.642 34.114 1.00 53.15 105 ASN A N 1
ATOM 803 C CA . ASN A 1 105 ? -11.235 17.639 35.431 1.00 52.23 105 ASN A CA 1
ATOM 804 C C . ASN A 1 105 ? -9.736 17.380 35.283 1.00 52.43 105 ASN A C 1
ATOM 805 O O . ASN A 1 105 ? -9.152 16.556 35.993 1.00 51.61 105 ASN A O 1
ATOM 810 N N . TYR A 1 106 ? -9.134 18.097 34.338 1.00 52.46 106 TYR A N 1
ATOM 811 C CA . TYR A 1 106 ? -7.710 18.009 34.038 1.00 53.52 106 TYR A CA 1
ATOM 812 C C . TYR A 1 106 ? -7.180 16.596 33.803 1.00 53.05 106 TYR A C 1
ATOM 813 O O . TYR A 1 106 ? -6.101 16.239 34.288 1.00 53.49 106 TYR A O 1
ATOM 822 N N . GLN A 1 107 ? -7.937 15.801 33.049 1.00 52.21 107 GLN A N 1
ATOM 823 C CA . GLN A 1 107 ? -7.545 14.430 32.719 1.00 51.17 107 GLN A CA 1
ATOM 824 C C . GLN A 1 107 ? -6.896 14.409 31.336 1.00 50.49 107 GLN A C 1
ATOM 825 O O . GLN A 1 107 ? -7.532 14.763 30.344 1.00 50.38 107 GLN A O 1
ATOM 831 N N . MET A 1 108 ? -5.634 13.994 31.276 1.00 49.87 108 MET A N 1
ATOM 832 C CA . MET A 1 108 ? -4.901 13.920 30.013 1.00 48.13 108 MET A CA 1
ATOM 833 C C . MET A 1 108 ? -5.554 12.883 29.100 1.00 47.31 108 MET A C 1
ATOM 834 O O . MET A 1 108 ? -5.734 11.731 29.491 1.00 47.87 108 MET A O 1
ATOM 839 N N . VAL A 1 109 ? -5.909 13.294 27.887 1.00 46.65 109 VAL A N 1
ATOM 840 C CA . VAL A 1 109 ? -6.547 12.397 26.926 1.00 45.53 109 VAL A CA 1
ATOM 841 C C . VAL A 1 109 ? -5.654 12.143 25.710 1.00 43.85 109 VAL A C 1
ATOM 842 O O . VAL A 1 109 ? -5.982 11.336 24.842 1.00 42.55 109 VAL A O 1
ATOM 846 N N . GLY A 1 110 ? -4.526 12.842 25.652 1.00 42.44 110 GLY A N 1
ATOM 847 C CA . GLY A 1 110 ? -3.610 12.678 24.538 1.00 39.44 110 GLY A CA 1
ATOM 848 C C . GLY A 1 110 ? -2.553 13.759 24.574 1.00 37.37 110 GLY A C 1
ATOM 849 O O . GLY A 1 110 ? -2.468 14.518 25.538 1.00 37.36 110 GLY A O 1
ATOM 850 N N . ALA A 1 111 ? -1.742 13.848 23.529 1.00 34.64 111 ALA A N 1
ATOM 851 C CA . ALA A 1 111 ? -0.706 14.863 23.516 1.00 31.22 111 ALA A CA 1
ATOM 852 C C . ALA A 1 111 ? -0.527 15.524 22.160 1.00 30.73 111 ALA A C 1
ATOM 853 O O . ALA A 1 111 ? -0.894 14.977 21.111 1.00 27.89 111 ALA A O 1
ATOM 855 N N . LEU A 1 112 ? 0.042 16.721 22.207 1.00 31.11 112 LEU A N 1
ATOM 856 C CA . LEU A 1 112 ? 0.297 17.509 21.016 1.00 30.56 112 LEU A CA 1
ATOM 857 C C . LEU A 1 112 ? 1.804 17.659 20.875 1.00 28.10 112 LEU A C 1
ATOM 858 O O . LEU A 1 112 ? 2.484 18.066 21.818 1.00 26.73 112 LEU A O 1
ATOM 863 N N . GLY A 1 113 ? 2.319 17.316 19.701 1.00 26.93 113 GLY A N 1
ATOM 864 C CA . GLY A 1 113 ? 3.744 17.435 19.449 1.00 26.53 113 GLY A CA 1
ATOM 865 C C . GLY A 1 113 ? 4.020 18.479 18.381 1.00 26.42 113 GLY A C 1
ATOM 866 O O . GLY A 1 113 ? 3.348 18.492 17.347 1.00 25.53 113 GLY A O 1
ATOM 867 N N . ILE A 1 114 ? 4.994 19.355 18.637 1.00 25.47 114 ILE A N 1
ATOM 868 C CA . ILE A 1 114 ? 5.383 20.409 17.698 1.00 24.37 114 ILE A CA 1
ATOM 869 C C . ILE A 1 114 ? 6.851 20.168 17.400 1.00 24.07 114 ILE A C 1
ATOM 870 O O . ILE A 1 114 ? 7.663 20.059 18.323 1.00 24.67 114 ILE A O 1
ATOM 875 N N . ASN A 1 115 ? 7.196 20.102 16.114 1.00 23.48 115 ASN A N 1
ATOM 876 C CA . ASN A 1 115 ? 8.564 19.790 15.714 1.00 25.36 115 ASN A CA 1
ATOM 877 C C . ASN A 1 115 ? 9.132 20.647 14.584 1.00 26.85 115 ASN A C 1
ATOM 878 O O . ASN A 1 115 ? 8.403 21.086 13.699 1.00 26.97 115 ASN A O 1
ATOM 883 N N . ARG A 1 116 ? 10.445 20.872 14.621 1.00 28.33 116 ARG A N 1
ATOM 884 C CA . ARG A 1 116 ? 11.140 21.652 13.595 1.00 30.40 116 ARG A CA 1
ATOM 885 C C . ARG A 1 116 ? 12.501 21.054 13.320 1.00 29.12 116 ARG A C 1
ATOM 886 O O . ARG A 1 116 ? 13.196 20.634 14.236 1.00 27.07 116 ARG A O 1
ATOM 894 N N . ASP A 1 117 ? 12.885 21.039 12.050 1.00 30.67 117 ASP A N 1
ATOM 895 C CA . ASP A 1 117 ? 14.176 20.499 11.650 1.00 31.92 117 ASP A CA 1
ATOM 896 C C . ASP A 1 117 ? 15.346 21.410 12.029 1.00 33.67 117 ASP A C 1
ATOM 897 O O . ASP A 1 117 ? 15.287 22.626 11.841 1.00 33.81 117 ASP A O 1
ATOM 902 N N . ILE A 1 118 ? 16.398 20.816 12.583 1.00 33.43 118 ILE A N 1
ATOM 903 C CA . ILE A 1 118 ? 17.602 21.552 12.962 1.00 34.04 118 ILE A CA 1
ATOM 904 C C . ILE A 1 118 ? 18.836 20.767 12.527 1.00 35.97 118 ILE A C 1
ATOM 905 O O . ILE A 1 118 ? 19.932 20.993 13.045 1.00 35.72 118 ILE A O 1
ATOM 910 N N . THR A 1 119 ? 18.655 19.848 11.578 1.00 38.35 119 THR A N 1
ATOM 911 C CA . THR A 1 119 ? 19.757 19.013 11.095 1.00 40.98 119 THR A CA 1
ATOM 912 C C . THR A 1 119 ? 20.940 19.844 10.614 1.00 44.15 119 THR A C 1
ATOM 913 O O . THR A 1 119 ? 22.072 19.651 11.064 1.00 43.98 119 THR A O 1
ATOM 917 N N . LYS A 1 120 ? 20.666 20.761 9.692 1.00 46.96 120 LYS A N 1
ATOM 918 C CA . LYS A 1 120 ? 21.687 21.638 9.127 1.00 50.68 120 LYS A CA 1
ATOM 919 C C . LYS A 1 120 ? 22.525 22.305 10.215 1.00 52.35 120 LYS A C 1
ATOM 920 O O . LYS A 1 120 ? 23.725 22.527 10.041 1.00 52.61 120 LYS A O 1
ATOM 926 N N . ARG A 1 121 ? 21.889 22.617 11.339 1.00 53.23 121 ARG A N 1
ATOM 927 C CA . ARG A 1 121 ? 22.571 23.275 12.445 1.00 54.53 121 ARG A CA 1
ATOM 928 C C . ARG A 1 121 ? 22.945 22.320 13.573 1.00 55.31 121 ARG A C 1
ATOM 929 O O . ARG A 1 121 ? 22.889 21.091 13.361 1.00 56.01 121 ARG A O 1
ATOM 937 N N . ASN B 1 2 ? -16.306 16.214 15.277 1.00 55.94 2 ASN B N 1
ATOM 938 C CA . ASN B 1 2 ? -15.407 17.133 14.523 1.00 54.70 2 ASN B CA 1
ATOM 939 C C . ASN B 1 2 ? -14.902 18.258 15.419 1.00 53.99 2 ASN B C 1
ATOM 940 O O . ASN B 1 2 ? -13.797 18.763 15.235 1.00 52.86 2 ASN B O 1
ATOM 945 N N . VAL B 1 3 ? -15.717 18.651 16.390 1.00 53.50 3 VAL B N 1
ATOM 946 C CA . VAL B 1 3 ? -15.321 19.706 17.312 1.00 53.13 3 VAL B CA 1
ATOM 947 C C . VAL B 1 3 ? -14.038 19.271 18.006 1.00 52.88 3 VAL B C 1
ATOM 948 O O . VAL B 1 3 ? -13.171 20.095 18.300 1.00 52.54 3 VAL B O 1
ATOM 952 N N . ASP B 1 4 ? -13.922 17.968 18.255 1.00 52.39 4 ASP B N 1
ATOM 953 C CA . ASP B 1 4 ? -12.732 17.425 18.896 1.00 52.05 4 ASP B CA 1
ATOM 954 C C . ASP B 1 4 ? -11.535 17.688 17.992 1.00 50.98 4 ASP B C 1
ATOM 955 O O . ASP B 1 4 ? -10.452 18.029 18.466 1.00 50.34 4 ASP B O 1
ATOM 960 N N . ILE B 1 5 ? -11.744 17.534 16.686 1.00 49.46 5 ILE B N 1
ATOM 961 C CA . ILE B 1 5 ? -10.690 17.779 15.706 1.00 48.48 5 ILE B CA 1
ATOM 962 C C . ILE B 1 5 ? -10.293 19.257 15.720 1.00 47.18 5 ILE B C 1
ATOM 963 O O . ILE B 1 5 ? -9.109 19.591 15.779 1.00 46.53 5 ILE B O 1
ATOM 968 N N . LEU B 1 6 ? -11.287 20.138 15.666 1.00 45.30 6 LEU B N 1
ATOM 969 C CA . LEU B 1 6 ? -11.026 21.575 15.668 1.00 43.95 6 LEU B CA 1
ATOM 970 C C . LEU B 1 6 ? -10.290 22.023 16.917 1.00 43.01 6 LEU B C 1
ATOM 971 O O . LEU B 1 6 ? -9.393 22.866 16.848 1.00 41.22 6 LEU B O 1
ATOM 976 N N . LYS B 1 7 ? -10.683 21.466 18.058 1.00 42.23 7 LYS B N 1
ATOM 977 C CA . LYS B 1 7 ? -10.060 21.819 19.324 1.00 42.34 7 LYS B CA 1
ATOM 978 C C . LYS B 1 7 ? -8.573 21.503 19.320 1.00 41.47 7 LYS B C 1
ATOM 979 O O . LYS B 1 7 ? -7.750 22.369 19.621 1.00 42.64 7 LYS B O 1
ATOM 985 N N . GLN B 1 8 ? -8.227 20.269 18.965 1.00 39.55 8 GLN B N 1
ATOM 986 C CA . GLN B 1 8 ? -6.829 19.862 18.957 1.00 39.31 8 GLN B CA 1
ATOM 987 C C . GLN B 1 8 ? -5.995 20.627 17.949 1.00 37.35 8 GLN B C 1
ATOM 988 O O . GLN B 1 8 ? -4.817 20.900 18.194 1.00 37.28 8 GLN B O 1
ATOM 994 N N . ARG B 1 9 ? -6.598 20.984 16.820 1.00 34.63 9 ARG B N 1
ATOM 995 C CA . ARG B 1 9 ? -5.872 21.729 15.806 1.00 34.34 9 ARG B CA 1
ATOM 996 C C . ARG B 1 9 ? -5.649 23.162 16.267 1.00 34.32 9 ARG B C 1
ATOM 997 O O . ARG B 1 9 ? -4.594 23.738 16.027 1.00 33.29 9 ARG B O 1
ATOM 1005 N N . ALA B 1 10 ? -6.645 23.731 16.940 1.00 34.73 10 ALA B N 1
ATOM 1006 C CA . ALA B 1 10 ? -6.538 25.096 17.445 1.00 35.01 10 ALA B CA 1
ATOM 1007 C C . ALA B 1 10 ? -5.516 25.130 18.581 1.00 35.75 10 ALA B C 1
ATOM 1008 O O . ALA B 1 10 ? -4.813 26.123 18.779 1.00 34.10 10 ALA B O 1
ATOM 1010 N N . LYS B 1 11 ? -5.433 24.029 19.318 1.00 35.12 11 LYS B N 1
ATOM 1011 C CA . LYS B 1 11 ? -4.497 23.912 20.432 1.00 36.66 11 LYS B CA 1
ATOM 1012 C C . LYS B 1 11 ? -3.064 24.255 20.019 1.00 35.93 11 LYS B C 1
ATOM 1013 O O . LYS B 1 11 ? -2.346 24.931 20.755 1.00 35.65 11 LYS B O 1
ATOM 1019 N N . ALA B 1 12 ? -2.646 23.791 18.842 1.00 35.05 12 ALA B N 1
ATOM 1020 C CA . ALA B 1 12 ? -1.290 24.052 18.362 1.00 33.57 12 ALA B CA 1
ATOM 1021 C C . ALA B 1 12 ? -1.003 25.545 18.197 1.00 32.07 12 ALA B C 1
ATOM 1022 O O . ALA B 1 12 ? 0.155 25.981 18.253 1.00 29.04 12 ALA B O 1
ATOM 1024 N N . PHE B 1 13 ? -2.065 26.317 17.994 1.00 31.87 13 PHE B N 1
ATOM 1025 C CA . PHE B 1 13 ? -1.970 27.764 17.802 1.00 31.42 13 PHE B CA 1
ATOM 1026 C C . PHE B 1 13 ? -0.923 28.459 18.673 1.00 29.43 13 PHE B C 1
ATOM 1027 O O . PHE B 1 13 ? 0.005 29.080 18.158 1.00 28.56 13 PHE B O 1
ATOM 1035 N N . ASP B 1 14 ? -1.057 28.366 19.991 1.00 29.41 14 ASP B N 1
ATOM 1036 C CA . ASP B 1 14 ? -0.087 29.028 20.856 1.00 31.21 14 ASP B CA 1
ATOM 1037 C C . ASP B 1 14 ? 1.179 28.242 21.171 1.00 31.13 14 ASP B C 1
ATOM 1038 O O . ASP B 1 14 ? 1.941 28.633 22.054 1.00 31.55 14 ASP B O 1
ATOM 1043 N N . TYR B 1 15 ? 1.416 27.155 20.442 1.00 28.93 15 TYR B N 1
ATOM 1044 C CA . TYR B 1 15 ? 2.614 26.352 20.675 1.00 30.87 15 TYR B CA 1
ATOM 1045 C C . TYR B 1 15 ? 3.590 26.317 19.505 1.00 30.93 15 TYR B C 1
ATOM 1046 O O . TYR B 1 15 ? 4.752 25.980 19.684 1.00 29.75 15 TYR B O 1
ATOM 1055 N N . VAL B 1 16 ? 3.128 26.668 18.310 1.00 29.24 16 VAL B N 1
ATOM 1056 C CA . VAL B 1 16 ? 4.009 26.666 17.147 1.00 29.43 16 VAL B CA 1
ATOM 1057 C C . VAL B 1 16 ? 5.010 27.827 17.190 1.00 30.36 16 VAL B C 1
ATOM 1058 O O . VAL B 1 16 ? 4.791 28.827 17.876 1.00 29.34 16 VAL B O 1
ATOM 1062 N N . PHE B 1 17 ? 6.113 27.686 16.465 1.00 29.55 17 PHE B N 1
ATOM 1063 C CA . PHE B 1 17 ? 7.129 28.728 16.417 1.00 28.06 17 PHE B CA 1
ATOM 1064 C C . PHE B 1 17 ?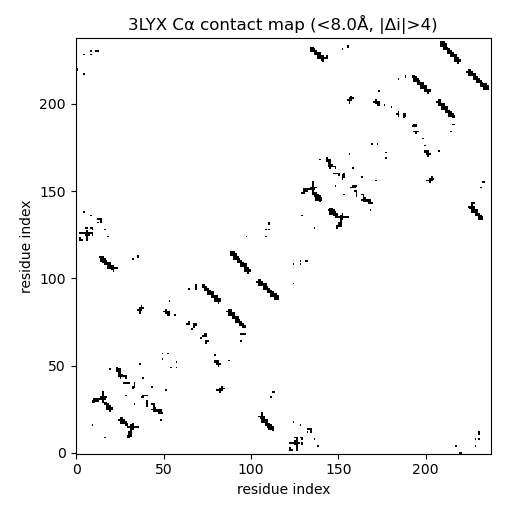 6.690 29.771 15.396 1.00 27.59 17 PHE B C 1
ATOM 1065 O O . PHE B 1 17 ? 7.124 30.921 15.432 1.00 25.86 17 PHE B O 1
ATOM 1073 N N . ASP B 1 18 ? 5.840 29.340 14.474 1.00 23.82 18 ASP B N 1
ATOM 1074 C CA . ASP B 1 18 ? 5.294 30.210 13.442 1.00 24.76 18 ASP B CA 1
ATOM 1075 C C . ASP B 1 18 ? 4.500 31.350 14.067 1.00 24.06 18 ASP B C 1
ATOM 1076 O O . ASP B 1 18 ? 3.747 31.138 15.008 1.00 19.96 18 ASP B O 1
ATOM 1081 N N . ALA B 1 19 ? 4.661 32.554 13.536 1.00 23.73 19 ALA B N 1
ATOM 1082 C CA . ALA B 1 19 ? 3.900 33.697 14.034 1.00 23.06 19 ALA B CA 1
ATOM 1083 C C . ALA B 1 19 ? 2.622 33.762 13.202 1.00 24.53 19 ALA B C 1
ATOM 1084 O O . ALA B 1 19 ? 2.657 34.049 11.996 1.00 23.66 19 ALA B O 1
ATOM 1086 N N . ILE B 1 20 ? 1.496 33.462 13.840 1.00 25.64 20 ILE B N 1
ATOM 1087 C CA . ILE B 1 20 ? 0.204 33.496 13.170 1.00 26.72 20 ILE B CA 1
ATOM 1088 C C . ILE B 1 20 ? -0.473 34.836 13.455 1.00 26.77 20 ILE B C 1
ATOM 1089 O O . ILE B 1 20 ? -0.551 35.265 14.607 1.00 26.35 20 ILE B O 1
ATOM 1094 N N . VAL B 1 21 ? -0.948 35.501 12.407 1.00 26.74 21 VAL B N 1
ATOM 1095 C CA . VAL B 1 21 ? -1.651 36.770 12.568 1.00 25.81 21 VAL B CA 1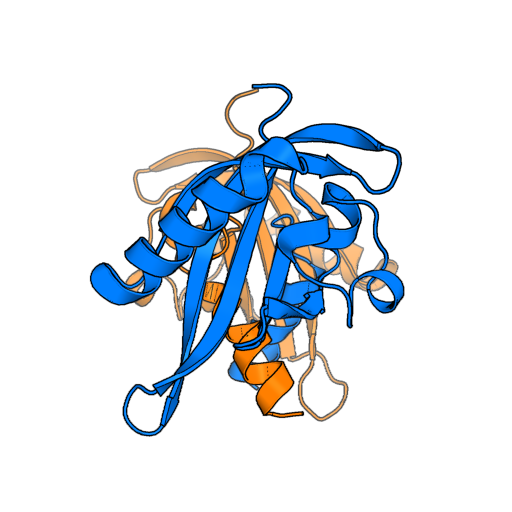
ATOM 1096 C C . VAL B 1 21 ? -2.913 36.695 11.729 1.00 25.22 21 VAL B C 1
ATOM 1097 O O . VAL B 1 21 ? -2.851 36.631 10.496 1.00 24.28 21 VAL B O 1
ATOM 1101 N N . VAL B 1 22 ? -4.054 36.684 12.407 1.00 23.94 22 VAL B N 1
ATOM 1102 C CA . VAL B 1 22 ? -5.347 36.616 11.746 1.00 24.83 22 VAL B CA 1
ATOM 1103 C C . VAL B 1 22 ? -5.955 38.019 11.709 1.00 25.89 22 VAL B C 1
ATOM 1104 O O . VAL B 1 22 ? -6.007 38.689 12.737 1.00 23.64 22 VAL B O 1
ATOM 1108 N N . THR B 1 23 ? -6.412 38.454 10.533 1.00 24.91 23 THR B N 1
ATOM 1109 C CA . THR B 1 23 ? -6.999 39.790 10.374 1.00 26.00 23 THR B CA 1
ATOM 1110 C C . THR B 1 23 ? -8.396 39.776 9.772 1.00 27.25 23 THR B C 1
ATOM 1111 O O . THR B 1 23 ? -8.830 38.767 9.208 1.00 26.61 23 THR B O 1
ATOM 1115 N N . ASP B 1 24 ? -9.103 40.900 9.890 1.00 29.26 24 ASP B N 1
ATOM 1116 C CA . ASP B 1 24 ? -10.435 40.993 9.311 1.00 29.84 24 ASP B CA 1
ATOM 1117 C C . ASP B 1 24 ? -10.301 41.541 7.902 1.00 30.66 24 ASP B C 1
ATOM 1118 O O . ASP B 1 24 ? -9.189 41.768 7.424 1.00 27.08 24 ASP B O 1
ATOM 1123 N N . LEU B 1 25 ? -11.434 41.740 7.237 1.00 31.93 25 LEU B N 1
ATOM 1124 C CA . LEU B 1 25 ? -11.442 42.244 5.873 1.00 33.34 25 LEU B CA 1
ATOM 1125 C C . LEU B 1 25 ? -10.720 43.559 5.714 1.00 33.55 25 LEU B C 1
ATOM 1126 O O . LEU B 1 25 ? -10.309 43.908 4.609 1.00 34.49 25 LEU B O 1
ATOM 1131 N N . GLN B 1 26 ? -10.560 44.288 6.813 1.00 34.65 26 GLN B N 1
ATOM 1132 C CA . GLN B 1 26 ? -9.887 45.575 6.754 1.00 34.84 26 GLN B CA 1
ATOM 1133 C C . GLN B 1 26 ? -8.483 45.607 7.345 1.00 34.12 26 GLN B C 1
ATOM 1134 O O . GLN B 1 26 ? -7.944 46.677 7.622 1.00 35.17 26 GLN B O 1
ATOM 1140 N N . GLY B 1 27 ? -7.894 44.432 7.541 1.00 32.15 27 GLY B N 1
ATOM 1141 C CA . GLY B 1 27 ? -6.540 44.363 8.059 1.00 29.68 27 GLY B CA 1
ATOM 1142 C C . GLY B 1 27 ? -6.316 44.630 9.535 1.00 28.94 27 GLY B C 1
ATOM 1143 O O . GLY B 1 27 ? -5.195 44.949 9.940 1.00 28.87 27 GLY B O 1
ATOM 1144 N N . PHE B 1 28 ? -7.364 44.517 10.341 1.00 28.30 28 PHE B N 1
ATOM 1145 C CA . PHE B 1 28 ? -7.230 44.722 11.783 1.00 26.39 28 PHE B CA 1
ATOM 1146 C C . PHE B 1 28 ? -7.035 43.354 12.422 1.00 27.40 28 PHE B C 1
ATOM 1147 O O . PHE B 1 28 ? -7.750 42.406 12.108 1.00 26.39 28 PHE B O 1
ATOM 1155 N N . ILE B 1 29 ? -6.056 43.254 13.311 1.00 27.51 29 ILE B N 1
ATOM 1156 C CA . I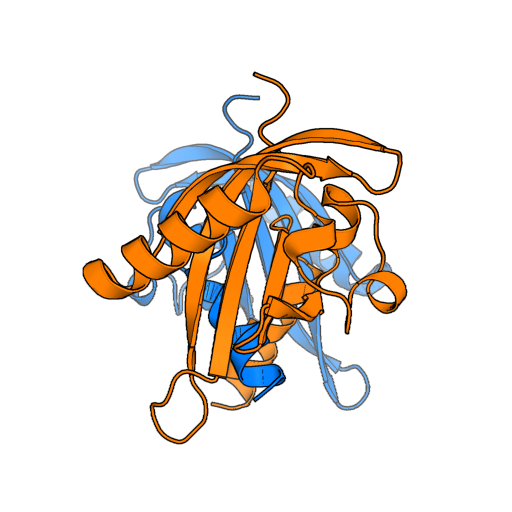LE B 1 29 ? -5.744 41.982 13.954 1.00 28.01 29 ILE B CA 1
ATOM 1157 C C . ILE B 1 29 ? -6.876 41.480 14.834 1.00 28.96 29 ILE B C 1
ATOM 1158 O O . ILE B 1 29 ? -7.373 42.198 15.700 1.00 26.98 29 ILE B O 1
ATOM 1163 N N . ILE B 1 30 ? -7.292 40.243 14.593 1.00 27.60 30 ILE B N 1
ATOM 1164 C CA . ILE B 1 30 ? -8.361 39.656 15.372 1.00 28.40 30 ILE B CA 1
ATOM 1165 C C . ILE B 1 30 ? -7.863 38.489 16.223 1.00 27.16 30 ILE B C 1
ATOM 1166 O O . ILE B 1 30 ? -8.502 38.121 17.203 1.00 30.01 30 ILE B O 1
ATOM 1171 N N . ASP B 1 31 ? -6.724 37.912 15.846 1.00 28.84 31 ASP B N 1
ATOM 1172 C CA . ASP B 1 31 ? -6.112 36.824 16.619 1.00 27.02 31 ASP B CA 1
ATOM 1173 C C . ASP B 1 31 ? -4.600 36.924 16.442 1.00 26.09 31 ASP B C 1
ATOM 1174 O O . ASP B 1 31 ? -4.106 37.364 15.401 1.00 26.74 31 ASP B O 1
ATOM 1179 N N . TRP B 1 32 ? -3.875 36.519 17.477 1.00 24.22 32 TRP B N 1
ATOM 1180 C CA . TRP B 1 32 ? -2.424 36.649 17.532 1.00 23.87 32 TRP B CA 1
ATOM 1181 C C .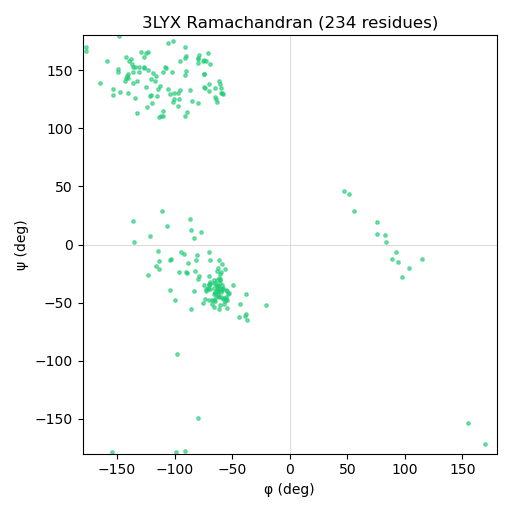 TRP B 1 32 ? -1.930 35.546 18.468 1.00 25.37 32 TRP B C 1
ATOM 1182 O O . TRP B 1 32 ? -2.441 35.423 19.579 1.00 26.32 32 TRP B O 1
ATOM 1193 N N . ASN B 1 33 ? -0.961 34.739 18.033 1.00 27.48 33 ASN B N 1
ATOM 1194 C CA . ASN B 1 33 ? -0.451 33.659 18.887 1.00 26.62 33 ASN B CA 1
ATOM 1195 C C . ASN B 1 33 ? 0.882 34.049 19.517 1.00 26.08 33 ASN B C 1
ATOM 1196 O O . ASN B 1 33 ? 1.435 35.108 19.210 1.00 26.57 33 ASN B O 1
ATOM 1201 N N . LYS B 1 34 ? 1.398 33.194 20.396 1.00 26.66 34 LYS B N 1
ATOM 1202 C CA . LYS B 1 34 ? 2.660 33.461 21.082 1.00 27.45 34 LYS B CA 1
ATOM 1203 C C . LYS B 1 34 ? 3.791 33.672 20.092 1.00 27.33 34 LYS B C 1
ATOM 1204 O O . LYS B 1 34 ? 4.675 34.510 20.308 1.00 26.33 34 LYS B O 1
ATOM 1210 N N . GLY B 1 35 ? 3.761 32.899 19.007 1.00 26.40 35 GLY B N 1
ATOM 1211 C CA . GLY B 1 35 ? 4.780 33.019 17.982 1.00 25.91 35 GLY B CA 1
ATOM 1212 C C . GLY B 1 35 ? 4.918 34.437 17.459 1.00 24.57 35 GLY B C 1
ATOM 1213 O O . GLY B 1 35 ? 6.027 34.910 17.222 1.00 24.31 35 GLY B O 1
ATOM 1214 N N . SER B 1 36 ? 3.793 35.122 17.277 1.00 25.85 36 SER B N 1
ATOM 1215 C CA . SER B 1 36 ? 3.832 36.492 16.777 1.00 27.18 36 SER B CA 1
ATOM 1216 C C . SER B 1 36 ? 4.398 37.429 17.841 1.00 26.51 36 SER B C 1
ATOM 1217 O O . SER B 1 36 ? 5.090 38.396 17.523 1.00 25.95 36 SER B O 1
ATOM 1220 N N . GLU B 1 37 ? 4.108 37.143 19.106 1.00 29.25 37 GLU B N 1
ATOM 1221 C CA . GLU B 1 37 ? 4.636 37.967 20.185 1.00 29.76 37 GLU B CA 1
ATOM 1222 C C . GLU B 1 37 ? 6.161 37.889 20.166 1.00 29.92 37 GLU B C 1
ATOM 1223 O O . GLU B 1 37 ? 6.843 38.905 20.289 1.00 29.55 37 GLU B O 1
ATOM 1229 N N . THR B 1 38 ? 6.686 36.677 20.000 1.00 30.98 38 THR B N 1
ATOM 1230 C CA . THR B 1 38 ? 8.130 36.461 19.952 1.00 27.30 38 THR B CA 1
ATOM 1231 C C . THR B 1 38 ? 8.740 37.146 18.741 1.00 26.77 38 THR B C 1
ATOM 1232 O O . THR B 1 38 ? 9.800 37.762 18.838 1.00 28.42 38 THR B O 1
ATOM 1236 N N . LEU B 1 39 ? 8.068 37.058 17.598 1.00 26.60 39 LEU B N 1
ATOM 1237 C CA . LEU B 1 39 ? 8.603 37.659 16.381 1.00 26.69 39 LEU B CA 1
ATOM 1238 C C . LEU B 1 39 ? 8.492 39.173 16.283 1.00 27.76 39 LEU B C 1
ATOM 1239 O O . LEU B 1 39 ? 9.475 39.852 15.983 1.00 29.62 39 LEU B O 1
ATOM 1244 N N . TYR B 1 40 ? 7.293 39.694 16.533 1.00 27.69 40 TYR B N 1
ATOM 1245 C CA . TYR B 1 40 ? 7.034 41.122 16.410 1.00 28.56 40 TYR B CA 1
ATOM 1246 C C . TYR B 1 40 ? 7.274 41.953 17.664 1.00 31.14 40 TYR B C 1
ATOM 1247 O O . TYR B 1 40 ? 7.514 43.166 17.570 1.00 31.86 40 TYR B O 1
ATOM 1256 N N . GLY B 1 41 ? 7.194 41.316 18.831 1.00 31.86 41 GLY B N 1
ATOM 1257 C CA . GLY B 1 41 ? 7.427 42.029 20.075 1.00 31.58 41 GLY B CA 1
ATOM 1258 C C . GLY B 1 41 ? 6.189 42.387 20.875 1.00 32.23 41 GLY B C 1
ATOM 1259 O O . GLY B 1 41 ? 6.289 42.643 22.070 1.00 33.34 41 GLY B O 1
ATOM 1260 N N . TYR B 1 42 ? 5.026 42.402 20.229 1.00 30.75 42 TYR B N 1
ATOM 1261 C CA . TYR B 1 42 ? 3.763 42.751 20.888 1.00 30.58 42 TYR B CA 1
ATOM 1262 C C . TYR B 1 42 ? 3.047 41.530 21.458 1.00 30.08 42 TYR B C 1
ATOM 1263 O O . TYR B 1 42 ? 3.107 40.449 20.873 1.00 31.69 42 TYR B O 1
ATOM 1272 N N . SER B 1 43 ? 2.362 41.713 22.588 1.00 28.24 43 SER B N 1
ATOM 1273 C CA . SER B 1 43 ? 1.603 40.632 23.226 1.00 27.78 43 SER B CA 1
ATOM 1274 C C . SER B 1 43 ? 0.185 40.692 22.648 1.00 28.52 43 SER B C 1
ATOM 1275 O O . SER B 1 43 ? -0.149 41.653 21.962 1.00 30.43 43 SER B O 1
ATOM 1278 N N . LYS B 1 44 ? -0.644 39.687 22.920 1.00 28.47 44 LYS B N 1
ATOM 1279 C CA . LYS B 1 44 ? -2.012 39.670 22.396 1.00 29.96 44 LYS B CA 1
ATOM 1280 C C . LYS B 1 44 ? -2.781 40.951 22.731 1.00 30.94 44 LYS B C 1
ATOM 1281 O O . LYS B 1 44 ? -3.495 41.496 21.885 1.00 26.93 44 LYS B O 1
ATOM 1287 N N . GLU B 1 45 ? -2.628 41.429 23.966 1.00 31.83 45 GLU B N 1
ATOM 1288 C CA . GLU B 1 45 ? -3.307 42.646 24.410 1.00 31.58 45 GLU B CA 1
ATOM 1289 C C . GLU B 1 45 ? -2.905 43.860 23.582 1.00 30.56 45 GLU B C 1
ATOM 1290 O O . GLU B 1 45 ? -3.708 44.760 23.364 1.00 30.85 45 GLU B O 1
ATOM 1296 N N . GLN B 1 46 ? -1.659 43.887 23.126 1.00 29.74 46 GLN B N 1
ATOM 1297 C CA . GLN B 1 46 ? -1.166 45.009 22.340 1.00 30.34 46 GLN B CA 1
ATOM 1298 C C . GLN B 1 46 ? -1.390 44.878 20.839 1.00 30.16 46 GLN B C 1
ATOM 1299 O O . GLN B 1 46 ? -1.291 45.866 20.111 1.00 30.91 46 GLN B O 1
ATOM 1305 N N . ALA B 1 47 ? -1.690 43.669 20.378 1.00 29.55 47 ALA B N 1
ATOM 1306 C CA . ALA B 1 47 ? -1.891 43.431 18.948 1.00 28.89 47 ALA B CA 1
ATOM 1307 C C . ALA B 1 47 ? -3.343 43.371 18.469 1.00 27.54 47 ALA B C 1
ATOM 1308 O O . ALA B 1 47 ? -3.698 44.001 17.470 1.00 27.05 47 ALA B O 1
ATOM 1310 N N . ILE B 1 48 ? -4.179 42.617 19.171 1.00 28.58 48 ILE B N 1
ATOM 1311 C CA . ILE B 1 48 ? -5.574 42.465 18.773 1.00 29.55 48 ILE B CA 1
ATOM 1312 C C . ILE B 1 48 ? -6.331 43.786 18.698 1.00 30.23 48 ILE B C 1
ATOM 1313 O O . ILE B 1 48 ? -6.300 44.577 19.633 1.00 29.36 48 ILE B O 1
ATOM 1318 N N . GLY B 1 49 ? -7.012 44.014 17.578 1.00 30.83 49 GLY B N 1
ATOM 1319 C CA . GLY B 1 49 ? -7.777 45.241 17.405 1.00 29.84 49 GLY B CA 1
ATOM 1320 C C . GLY B 1 49 ? -6.988 46.349 16.731 1.00 28.82 49 GLY B C 1
ATOM 1321 O O . GLY B 1 49 ? -7.534 47.411 16.412 1.00 30.27 49 GLY B O 1
ATOM 1322 N N . GLN B 1 50 ? -5.698 46.099 16.518 1.00 27.04 50 GLN B N 1
ATOM 1323 C CA . GLN B 1 50 ? -4.814 47.063 15.872 1.00 27.35 50 GLN B CA 1
ATOM 1324 C C . GLN B 1 50 ? -4.710 46.761 14.380 1.00 28.28 50 GLN B C 1
ATOM 1325 O O . GLN B 1 50 ? -4.965 45.630 13.939 1.00 26.92 50 GLN B O 1
ATOM 1331 N N . PRO B 1 51 ? -4.328 47.770 13.583 1.00 26.19 51 PRO B N 1
ATOM 1332 C CA . PRO B 1 51 ? -4.198 47.562 12.144 1.00 26.08 51 PRO B CA 1
ATOM 1333 C C . PRO B 1 51 ? -2.930 46.756 11.913 1.00 26.58 51 PRO B C 1
ATOM 1334 O O . PRO B 1 51 ? -1.891 47.021 12.518 1.00 24.90 51 PRO B O 1
ATOM 1338 N N . VAL B 1 52 ? -3.019 45.752 11.057 1.00 24.46 52 VAL B N 1
ATOM 1339 C CA . VAL B 1 52 ? -1.857 44.930 10.800 1.00 25.97 52 VAL B CA 1
ATOM 1340 C C . VAL B 1 52 ? -0.714 45.729 10.179 1.00 24.96 52 VAL B C 1
ATOM 1341 O O . VAL B 1 52 ? 0.436 45.311 10.265 1.00 23.23 52 VAL B O 1
ATOM 1345 N N . ASN B 1 53 ? -1.003 46.886 9.576 1.00 24.74 53 ASN B N 1
ATOM 1346 C CA . ASN B 1 53 ? 0.087 47.652 8.977 1.00 26.48 53 ASN B CA 1
ATOM 1347 C C . ASN B 1 53 ? 1.019 48.276 10.016 1.00 27.31 53 ASN B C 1
ATOM 1348 O O . ASN B 1 53 ? 2.046 48.846 9.662 1.00 27.13 53 ASN B O 1
ATOM 1353 N N . MET B 1 54 ? 0.671 48.162 11.297 1.00 27.76 54 MET B N 1
ATOM 1354 C CA . MET B 1 54 ? 1.541 48.703 12.334 1.00 28.67 54 MET B CA 1
ATOM 1355 C C . MET B 1 54 ? 2.813 47.837 12.373 1.00 28.28 54 MET B C 1
ATOM 1356 O O . MET B 1 54 ? 3.830 48.238 12.944 1.00 27.97 54 MET B O 1
ATOM 1361 N N . LEU B 1 55 ? 2.758 46.672 11.720 1.00 27.85 55 LEU B N 1
ATOM 1362 C CA . LEU B 1 55 ? 3.897 45.742 11.661 1.00 28.61 55 LEU B CA 1
ATOM 1363 C C . LEU B 1 55 ? 4.798 45.978 10.440 1.00 28.91 55 LEU B C 1
ATOM 1364 O O . LEU B 1 55 ? 5.869 45.372 10.315 1.00 25.77 55 LEU B O 1
ATOM 1369 N N . HIS B 1 56 ? 4.350 46.852 9.543 1.00 29.06 56 HIS B N 1
ATOM 1370 C CA . HIS B 1 56 ? 5.099 47.188 8.333 1.00 31.53 56 HIS B CA 1
ATOM 1371 C C . HIS B 1 56 ? 6.006 48.381 8.581 1.00 32.69 56 HIS B C 1
ATOM 1372 O O . HIS B 1 56 ? 5.809 49.153 9.529 1.00 31.43 56 HIS B O 1
ATOM 1379 N N . VAL B 1 57 ? 7.002 48.532 7.717 1.00 34.18 57 VAL B N 1
ATOM 1380 C CA . VAL B 1 57 ? 7.891 49.675 7.793 1.00 34.56 57 VAL B CA 1
ATOM 1381 C C . VAL B 1 57 ? 7.087 50.704 7.005 1.00 34.95 57 VAL B C 1
ATOM 1382 O O . VAL B 1 57 ? 6.726 50.463 5.853 1.00 33.84 57 VAL B O 1
ATOM 1386 N N . PRO B 1 58 ? 6.784 51.857 7.620 1.00 36.48 58 PRO B N 1
ATOM 1387 C CA . PRO B 1 58 ? 6.005 52.929 6.991 1.00 37.73 58 PRO B CA 1
ATOM 1388 C C . PRO B 1 58 ? 5.919 52.952 5.467 1.00 38.51 58 PRO B C 1
ATOM 1389 O O . PRO B 1 58 ? 4.824 52.997 4.906 1.00 40.05 58 PRO B O 1
ATOM 1393 N N . GLY B 1 59 ? 7.061 52.908 4.794 1.00 38.96 59 GLY B N 1
ATOM 1394 C CA . GLY B 1 59 ? 7.041 52.950 3.341 1.00 40.72 59 GLY B CA 1
ATOM 1395 C C . GLY B 1 59 ? 6.396 51.783 2.606 1.00 39.72 59 GLY B C 1
ATOM 1396 O O . GLY B 1 59 ? 5.670 51.985 1.626 1.00 39.40 59 GLY B O 1
ATOM 1397 N N . ASP B 1 60 ? 6.644 50.567 3.090 1.00 40.33 60 ASP B N 1
ATOM 1398 C CA . ASP B 1 60 ? 6.149 49.346 2.456 1.00 38.78 60 ASP B CA 1
ATOM 1399 C C . ASP B 1 60 ? 4.648 49.055 2.399 1.00 38.75 60 ASP B C 1
ATOM 1400 O O . ASP B 1 60 ? 4.181 48.411 1.459 1.00 38.75 60 ASP B O 1
ATOM 1405 N N . THR B 1 61 ? 3.896 49.517 3.392 1.00 38.43 61 THR B N 1
ATOM 1406 C CA . THR B 1 61 ? 2.468 49.225 3.477 1.00 37.20 61 THR B CA 1
ATOM 1407 C C . THR B 1 61 ? 1.625 49.171 2.215 1.00 36.41 61 THR B C 1
ATOM 1408 O O . THR B 1 61 ? 1.093 48.112 1.867 1.00 37.62 61 THR B O 1
ATOM 1412 N N . GLU B 1 62 ? 1.479 50.298 1.530 1.00 36.13 62 GLU B N 1
ATOM 1413 C CA . GLU B 1 62 ? 0.655 50.317 0.329 1.00 33.81 62 GLU B CA 1
ATOM 1414 C C . GLU B 1 62 ? 1.079 49.292 -0.719 1.00 31.76 62 GLU B C 1
ATOM 1415 O O . GLU B 1 62 ? 0.230 48.653 -1.345 1.00 31.61 62 GLU B O 1
ATOM 1421 N N . HIS B 1 63 ? 2.385 49.109 -0.891 1.00 30.91 63 HIS B N 1
ATOM 1422 C CA . HIS B 1 63 ? 2.890 48.145 -1.870 1.00 30.52 63 HIS B CA 1
ATOM 1423 C C . HIS B 1 63 ? 2.519 46.710 -1.470 1.00 29.73 63 HIS B C 1
ATOM 1424 O O . HIS B 1 63 ? 1.935 45.956 -2.255 1.00 29.28 63 HIS B O 1
ATOM 1431 N N . ILE B 1 64 ? 2.869 46.340 -0.243 1.00 32.35 64 ILE B N 1
ATOM 1432 C CA . ILE B 1 64 ? 2.579 45.005 0.265 1.00 32.34 64 ILE B CA 1
ATOM 1433 C C . ILE B 1 64 ? 1.087 44.677 0.172 1.00 33.37 64 ILE B C 1
ATOM 1434 O O . ILE B 1 64 ? 0.712 43.606 -0.303 1.00 34.19 64 ILE B O 1
ATOM 1439 N N . THR B 1 65 ? 0.243 45.607 0.611 1.00 35.45 65 THR B N 1
ATOM 1440 C CA . THR B 1 65 ? -1.201 45.407 0.575 1.00 37.11 65 THR B CA 1
ATOM 1441 C C . THR B 1 65 ? -1.704 45.184 -0.848 1.00 39.32 65 THR B C 1
ATOM 1442 O O . THR B 1 65 ? -2.602 44.377 -1.064 1.00 40.45 65 THR B O 1
ATOM 1446 N N . SER B 1 66 ? -1.131 45.894 -1.822 1.00 38.62 66 SER B N 1
ATOM 1447 C CA . SER B 1 66 ? -1.567 45.743 -3.210 1.00 37.77 66 SER B CA 1
ATOM 1448 C C . SER B 1 66 ? -1.150 44.405 -3.787 1.00 35.98 66 SER B C 1
ATOM 1449 O O . SER B 1 66 ? -1.888 43.802 -4.561 1.00 36.63 66 SER B O 1
ATOM 1452 N N . GLU B 1 67 ? 0.038 43.943 -3.419 1.00 36.48 67 GLU B N 1
ATOM 1453 C CA . GLU B 1 67 ? 0.535 42.666 -3.914 1.00 35.02 67 GLU B CA 1
ATOM 1454 C C . GLU B 1 67 ? -0.251 41.507 -3.288 1.00 33.49 67 GLU B C 1
ATOM 1455 O O . GLU B 1 67 ? -0.552 40.516 -3.960 1.00 30.93 67 GLU B O 1
ATOM 1461 N N . VAL B 1 68 ? -0.592 41.641 -2.009 1.00 33.97 68 VAL B N 1
ATOM 1462 C CA . VAL B 1 68 ? -1.354 40.608 -1.307 1.00 35.73 68 VAL B CA 1
ATOM 1463 C C . VAL B 1 68 ? -2.713 40.408 -1.969 1.00 36.26 68 VAL B C 1
ATOM 1464 O O . VAL B 1 68 ? -3.067 39.292 -2.366 1.00 37.18 68 VAL B O 1
ATOM 1468 N N . ILE B 1 69 ? -3.466 41.500 -2.086 1.00 36.86 69 ILE B N 1
ATOM 1469 C CA . ILE B 1 69 ? -4.784 41.466 -2.711 1.00 38.46 69 ILE B CA 1
ATOM 1470 C C . ILE B 1 69 ? -4.661 40.902 -4.122 1.00 38.36 69 ILE B C 1
ATOM 1471 O O . ILE B 1 69 ? -5.414 40.005 -4.523 1.00 35.47 69 ILE B O 1
ATOM 1476 N N . SER B 1 70 ? -3.701 41.433 -4.873 1.00 36.89 70 SER B N 1
ATOM 1477 C CA . SER B 1 70 ? -3.477 40.996 -6.240 1.00 39.39 70 SER B CA 1
ATOM 1478 C C . SER B 1 70 ? -3.183 39.502 -6.314 1.00 40.50 70 SER B C 1
ATOM 1479 O O . SER B 1 70 ? -3.742 38.788 -7.150 1.00 41.10 70 SER B O 1
ATOM 1482 N N . ALA B 1 71 ? -2.298 39.032 -5.441 1.00 40.24 71 ALA B N 1
ATOM 1483 C CA . ALA B 1 71 ? -1.929 37.621 -5.415 1.00 39.70 71 ALA B CA 1
ATOM 1484 C C . ALA B 1 71 ? -3.122 36.734 -5.047 1.00 39.23 71 ALA B C 1
ATOM 1485 O O . ALA B 1 71 ? -3.358 35.703 -5.677 1.00 38.56 71 ALA B O 1
ATOM 1487 N N . VAL B 1 72 ? -3.872 37.139 -4.028 1.00 38.86 72 VAL B N 1
ATOM 1488 C CA . VAL B 1 72 ? -5.037 36.379 -3.582 1.00 39.24 72 VAL B CA 1
ATOM 1489 C C . VAL B 1 72 ? -6.108 36.280 -4.676 1.00 39.45 72 VAL B C 1
ATOM 1490 O O . VAL B 1 72 ? -6.684 35.210 -4.888 1.00 38.80 72 VAL B O 1
ATOM 1494 N N . GLU B 1 73 ? -6.360 37.383 -5.380 1.00 39.38 73 GLU B N 1
ATOM 1495 C CA . GLU B 1 73 ? -7.354 37.391 -6.455 1.00 41.17 73 GLU B CA 1
ATOM 1496 C C . GLU B 1 73 ? -6.970 36.438 -7.587 1.00 41.58 73 GLU B C 1
ATOM 1497 O O . GLU B 1 73 ? -7.834 35.822 -8.203 1.00 41.26 73 GLU B O 1
ATOM 1503 N N . ASN B 1 74 ? -5.674 36.331 -7.863 1.00 42.05 74 ASN B N 1
ATOM 1504 C CA . ASN B 1 74 ? -5.180 35.473 -8.935 1.00 43.21 74 ASN B CA 1
ATOM 1505 C C . ASN B 1 74 ? -4.949 34.024 -8.536 1.00 43.68 74 ASN B C 1
ATOM 1506 O O . ASN B 1 74 ? -5.474 33.111 -9.171 1.00 42.87 74 ASN B O 1
ATOM 1511 N N . GLN B 1 75 ? -4.144 33.813 -7.498 1.00 42.45 75 GLN B N 1
ATOM 1512 C CA . GLN B 1 75 ? -3.823 32.461 -7.046 1.00 42.88 75 GLN B CA 1
ATOM 1513 C C . GLN B 1 75 ? -4.556 32.014 -5.786 1.00 41.38 75 GLN B C 1
ATOM 1514 O O . GLN B 1 75 ? -4.533 30.830 -5.443 1.00 42.87 75 GLN B O 1
ATOM 1520 N N . GLY B 1 76 ? -5.194 32.951 -5.095 1.00 39.41 76 GLY B N 1
ATOM 1521 C CA . GLY B 1 76 ? -5.906 32.596 -3.883 1.00 36.78 76 GLY B CA 1
ATOM 1522 C C . GLY B 1 76 ? -4.970 32.524 -2.695 1.00 37.48 76 GLY B C 1
ATOM 1523 O O . GLY B 1 76 ? -5.352 32.092 -1.609 1.00 38.96 76 GLY B O 1
ATOM 1524 N N . LYS B 1 77 ? -3.732 32.952 -2.906 1.00 37.55 77 LYS B N 1
ATOM 1525 C CA . LYS B 1 77 ? -2.723 32.951 -1.860 1.00 36.35 77 LYS B CA 1
ATOM 1526 C C . LYS B 1 77 ? -1.620 33.945 -2.202 1.00 35.61 77 LYS B C 1
ATOM 1527 O O . LYS B 1 77 ? -1.427 34.299 -3.364 1.00 36.39 77 LYS B O 1
ATOM 1533 N N . TRP B 1 78 ? -0.900 34.394 -1.183 1.00 33.27 78 TRP B N 1
ATOM 1534 C CA . TRP B 1 78 ? 0.211 35.311 -1.381 1.00 30.26 78 TRP B CA 1
ATOM 1535 C C . TRP B 1 78 ? 1.396 34.868 -0.527 1.00 30.47 78 TRP B C 1
ATOM 1536 O O . TRP B 1 78 ? 1.222 34.449 0.616 1.00 28.68 78 TRP B O 1
ATOM 1547 N N . THR B 1 79 ? 2.595 34.952 -1.089 1.00 28.99 79 THR B N 1
ATOM 1548 C CA . THR B 1 79 ? 3.803 34.614 -0.349 1.00 31.16 79 THR B CA 1
ATOM 1549 C C . THR B 1 79 ? 4.846 35.638 -0.762 1.00 31.10 79 THR B C 1
ATOM 1550 O O . THR B 1 79 ? 4.849 36.101 -1.899 1.00 30.34 79 THR B O 1
ATOM 1554 N N . GLY B 1 80 ? 5.721 36.006 0.160 1.00 30.38 80 GLY B N 1
ATOM 1555 C CA . GLY B 1 80 ? 6.745 36.976 -0.170 1.00 31.09 80 GLY B CA 1
ATOM 1556 C C . GLY B 1 80 ? 7.676 37.195 0.998 1.00 31.38 80 GLY B C 1
ATOM 1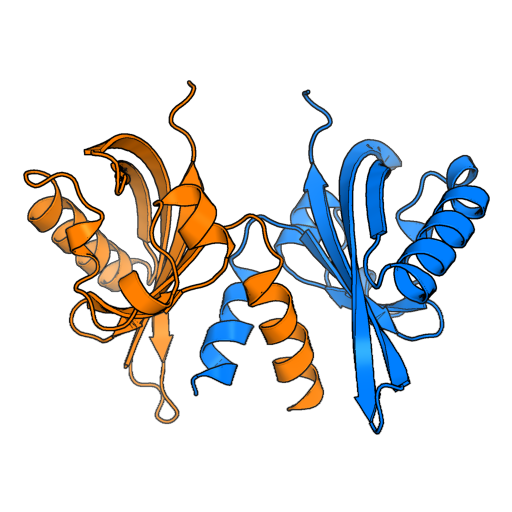557 O O . GLY B 1 80 ? 7.389 36.766 2.109 1.00 30.45 80 GLY B O 1
ATOM 1558 N N . GLU B 1 81 ? 8.805 37.839 0.732 1.00 31.38 81 GLU B N 1
ATOM 1559 C CA . GLU B 1 81 ? 9.791 38.147 1.756 1.00 32.10 81 GLU B CA 1
ATOM 1560 C C . GLU B 1 81 ? 9.739 39.652 1.874 1.00 31.60 81 GLU B C 1
ATOM 1561 O O . GLU B 1 81 ? 10.142 40.374 0.962 1.00 31.82 81 GLU B O 1
ATOM 1567 N N . ILE B 1 82 ? 9.225 40.117 3.003 1.00 30.94 82 ILE B N 1
ATOM 1568 C CA . ILE B 1 82 ? 9.044 41.540 3.234 1.00 28.04 82 ILE B CA 1
ATOM 1569 C C . ILE B 1 82 ? 9.748 42.034 4.489 1.00 29.38 82 ILE B C 1
ATOM 1570 O O . ILE B 1 82 ? 10.174 41.240 5.325 1.00 27.53 82 ILE B O 1
ATOM 1575 N N . ARG B 1 83 ? 9.878 43.349 4.613 1.00 29.85 83 ARG B N 1
ATOM 1576 C CA . ARG B 1 83 ? 10.503 43.912 5.798 1.00 32.46 83 ARG B CA 1
ATOM 1577 C C . ARG B 1 83 ? 9.510 43.834 6.952 1.00 32.91 83 ARG B C 1
ATOM 1578 O O . ARG B 1 83 ? 8.297 43.743 6.749 1.00 31.60 83 ARG B O 1
ATOM 1586 N N . MET B 1 84 ? 10.044 43.879 8.161 1.00 32.71 84 MET B N 1
ATOM 1587 C CA . MET B 1 84 ? 9.249 43.785 9.370 1.00 33.47 84 MET B CA 1
ATOM 1588 C C . MET B 1 84 ? 9.699 44.895 10.323 1.00 34.92 84 MET B C 1
ATOM 1589 O O . MET B 1 84 ? 10.890 45.201 10.408 1.00 35.76 84 MET B O 1
ATOM 1594 N N . LEU B 1 85 ? 8.747 45.514 11.014 1.00 35.20 85 LEU B N 1
ATOM 1595 C CA . LEU B 1 85 ? 9.063 46.568 11.972 1.00 33.96 85 LEU B CA 1
ATOM 1596 C C . LEU B 1 85 ? 8.715 46.049 13.362 1.00 33.15 85 LEU B C 1
ATOM 1597 O O . LEU B 1 85 ? 7.538 45.867 13.697 1.00 31.98 85 LEU B O 1
ATOM 1602 N N . HIS B 1 86 ? 9.748 45.791 14.161 1.00 33.09 86 HIS B N 1
ATOM 1603 C CA . HIS B 1 86 ? 9.568 45.265 15.508 1.00 33.39 86 HIS B CA 1
ATOM 1604 C C . HIS B 1 86 ? 9.061 46.346 16.449 1.00 34.17 86 HIS B C 1
ATOM 1605 O O . HIS B 1 86 ? 9.210 47.532 16.179 1.00 34.45 86 HIS B O 1
ATOM 1612 N N . LYS B 1 87 ? 8.449 45.925 17.549 1.00 36.41 87 LYS B N 1
ATOM 1613 C CA . LYS B 1 87 ? 7.922 46.861 18.529 1.00 38.04 87 LYS B CA 1
ATOM 1614 C C . LYS B 1 87 ? 9.024 47.766 19.083 1.00 38.33 87 LYS B C 1
ATOM 1615 O O . LYS B 1 87 ? 8.796 48.955 19.301 1.00 38.22 87 LYS B O 1
ATOM 1621 N N . ASP B 1 88 ? 10.212 47.209 19.309 1.00 40.34 88 ASP B N 1
ATOM 1622 C CA . ASP B 1 88 ? 11.319 47.998 19.848 1.00 41.90 88 ASP B CA 1
ATOM 1623 C C . ASP B 1 88 ? 11.966 48.889 18.793 1.00 43.29 88 ASP B C 1
ATOM 1624 O O . ASP B 1 88 ? 13.042 49.445 19.014 1.00 42.86 88 ASP B O 1
ATOM 1629 N N . GLY B 1 89 ? 11.317 48.998 17.637 1.00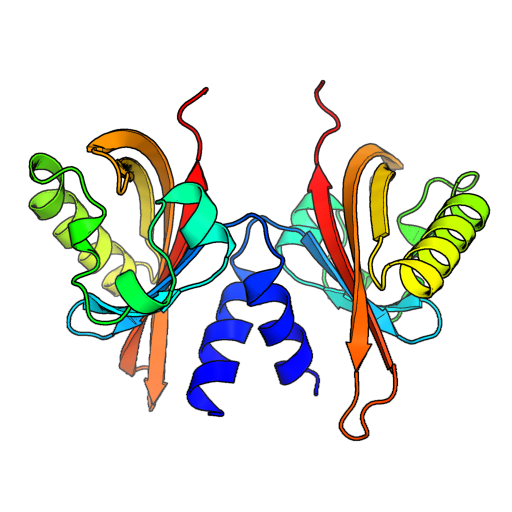 43.95 89 GLY B N 1
ATOM 1630 C CA . GLY B 1 89 ? 11.820 49.856 16.581 1.00 43.83 89 GLY B CA 1
ATOM 1631 C C . GLY B 1 89 ? 12.798 49.337 15.545 1.00 43.58 89 GLY B C 1
ATOM 1632 O O . GLY B 1 89 ? 13.023 50.024 14.550 1.00 43.82 89 GLY B O 1
ATOM 1633 N N . HIS B 1 90 ? 13.394 48.163 15.733 1.00 44.37 90 HIS B N 1
ATOM 1634 C CA . HIS B 1 90 ? 14.338 47.705 14.718 1.00 44.36 90 HIS B CA 1
ATOM 1635 C C . HIS B 1 90 ? 13.617 47.103 13.516 1.00 44.21 90 HIS B C 1
ATOM 1636 O O . HIS B 1 90 ? 12.445 46.734 13.595 1.00 44.04 90 HIS B O 1
ATOM 1643 N N . ILE B 1 91 ? 14.322 47.026 12.394 1.00 43.49 91 ILE B N 1
ATOM 1644 C CA . ILE B 1 91 ? 13.754 46.480 11.170 1.00 44.24 91 ILE B CA 1
ATOM 1645 C C . ILE B 1 91 ? 14.388 45.135 10.839 1.00 44.11 91 ILE B C 1
ATOM 1646 O O . ILE B 1 91 ? 15.555 44.896 11.146 1.00 44.70 91 ILE B O 1
ATOM 1651 N N . GLY B 1 92 ? 13.611 44.258 10.214 1.00 44.10 92 GLY B N 1
ATOM 1652 C CA . GLY B 1 92 ? 14.118 42.951 9.845 1.00 41.17 92 GLY B CA 1
ATOM 1653 C C . GLY B 1 92 ? 13.354 42.409 8.657 1.00 39.65 92 GLY B C 1
ATOM 1654 O O . GLY B 1 92 ? 12.482 43.089 8.125 1.00 39.91 92 GLY B O 1
ATOM 1655 N N . TRP B 1 93 ? 13.690 41.200 8.219 1.00 38.61 93 TRP B N 1
ATOM 1656 C CA . TRP B 1 93 ? 12.990 40.587 7.095 1.00 37.11 93 TRP B CA 1
ATOM 1657 C C . TRP B 1 93 ? 12.334 39.298 7.556 1.00 35.82 93 TRP B C 1
ATOM 1658 O O . TRP B 1 93 ? 12.850 38.609 8.435 1.00 37.11 93 TRP B O 1
ATOM 1669 N N . ILE B 1 94 ? 11.191 38.979 6.957 1.00 33.21 94 ILE B N 1
ATOM 1670 C CA . ILE B 1 94 ? 10.455 37.770 7.300 1.00 31.03 94 ILE B CA 1
ATOM 1671 C C . ILE B 1 94 ? 9.946 37.090 6.040 1.00 32.10 94 ILE B C 1
ATOM 1672 O O . ILE B 1 94 ? 9.778 37.724 4.997 1.00 34.67 94 ILE B O 1
ATOM 1677 N N . GLU B 1 95 ? 9.732 35.787 6.137 1.00 31.33 95 GLU B N 1
ATOM 1678 C CA . GLU B 1 95 ? 9.170 35.025 5.035 1.00 31.55 95 GLU B CA 1
ATOM 1679 C C . GLU B 1 95 ? 7.701 35.031 5.447 1.00 30.95 95 GLU B C 1
ATOM 1680 O O . GLU B 1 95 ? 7.368 34.644 6.568 1.00 29.67 95 GLU B O 1
ATOM 1686 N N . SER B 1 96 ? 6.829 35.485 4.559 1.00 28.53 96 SER B N 1
ATOM 1687 C CA . SER B 1 96 ? 5.419 35.584 4.904 1.00 28.66 96 SER B CA 1
ATOM 1688 C C . SER B 1 96 ? 4.471 34.977 3.872 1.00 28.70 96 SER B C 1
ATOM 1689 O O . SER B 1 96 ? 4.785 34.899 2.680 1.00 27.48 96 SER B O 1
ATOM 1692 N N . MET B 1 97 ? 3.311 34.548 4.352 1.00 27.74 97 MET B N 1
ATOM 1693 C CA . MET B 1 97 ? 2.286 33.953 3.506 1.00 29.17 97 MET B CA 1
ATOM 1694 C C . MET B 1 97 ? 0.933 34.448 4.001 1.00 26.41 97 MET B C 1
ATOM 1695 O O . MET B 1 97 ? 0.728 34.630 5.197 1.00 27.63 97 MET B O 1
ATOM 1700 N N . CYS B 1 98 ? 0.010 34.662 3.077 1.00 26.76 98 CYS B N 1
ATOM 1701 C CA . CYS B 1 98 ? -1.318 35.139 3.428 1.00 26.44 98 CYS B CA 1
ATOM 1702 C C . CYS B 1 98 ? -2.380 34.454 2.575 1.00 25.50 98 CYS B C 1
ATOM 1703 O O . CYS B 1 98 ? -2.250 34.370 1.353 1.00 25.29 98 CYS B O 1
ATOM 1706 N N . VAL B 1 99 ? -3.414 33.936 3.228 1.00 25.84 99 VAL B N 1
ATOM 1707 C CA . VAL B 1 99 ? -4.519 33.299 2.523 1.00 25.36 99 VAL B CA 1
ATOM 1708 C C . VAL B 1 99 ? -5.807 33.820 3.142 1.00 25.71 99 VAL B C 1
ATOM 1709 O O . VAL B 1 99 ? -5.831 34.210 4.309 1.00 22.49 99 VAL B O 1
ATOM 1713 N N . PRO B 1 100 ? -6.897 33.840 2.366 1.00 25.95 100 PRO B N 1
ATOM 1714 C CA . PRO B 1 100 ? -8.174 34.332 2.880 1.00 25.44 100 PRO B CA 1
ATOM 1715 C C . PRO B 1 100 ? -8.851 33.359 3.830 1.00 26.30 100 PRO B C 1
ATOM 1716 O O . PRO B 1 100 ? -8.702 32.141 3.694 1.00 23.02 100 PRO B O 1
ATOM 1720 N N . ILE B 1 101 ? -9.559 33.891 4.825 1.00 24.50 101 ILE B N 1
ATOM 1721 C CA . ILE B 1 101 ? -10.292 33.018 5.727 1.00 25.57 101 ILE B CA 1
ATOM 1722 C C . ILE B 1 101 ? -11.741 33.246 5.365 1.00 26.46 101 ILE B C 1
ATOM 1723 O O . ILE B 1 101 ? -12.096 34.312 4.865 1.00 27.42 101 ILE B O 1
ATOM 1728 N N . TYR B 1 102 ? -12.571 32.242 5.602 1.00 28.00 102 TYR B N 1
ATOM 1729 C CA . TYR B 1 102 ? -13.980 32.321 5.252 1.00 30.58 102 TYR B CA 1
ATOM 1730 C C . TYR B 1 102 ? -14.923 32.090 6.420 1.00 31.52 102 TYR B C 1
ATOM 1731 O O . TYR B 1 102 ? -14.609 31.353 7.353 1.00 30.88 102 TYR B O 1
ATOM 1740 N N . GLY B 1 103 ? -16.086 32.728 6.348 1.00 33.64 103 GLY B N 1
ATOM 1741 C CA . GLY B 1 103 ? -17.083 32.585 7.389 1.00 35.62 103 GLY B CA 1
ATOM 1742 C C . GLY B 1 103 ? -17.856 31.289 7.224 1.00 38.82 103 GLY B C 1
ATOM 1743 O O . GLY B 1 103 ? -17.332 30.296 6.721 1.00 39.10 103 GLY B O 1
ATOM 1744 N N . GLU B 1 104 ? -19.116 31.297 7.633 1.00 40.57 104 GLU B N 1
ATOM 1745 C CA . GLU B 1 104 ? -19.940 30.103 7.535 1.00 43.22 104 GLU B CA 1
ATOM 1746 C C . GLU B 1 104 ? -20.750 30.100 6.237 1.00 41.62 104 GLU B C 1
ATOM 1747 O O . GLU B 1 104 ? -21.405 29.111 5.905 1.00 42.92 104 GLU B O 1
ATOM 1753 N N . ASN B 1 105 ? -20.680 31.201 5.495 1.00 40.79 105 ASN B N 1
ATOM 1754 C CA . ASN B 1 105 ? -21.425 31.334 4.247 1.00 41.16 105 ASN B CA 1
ATOM 1755 C C . ASN B 1 105 ? -20.556 31.349 2.993 1.00 38.82 105 ASN B C 1
ATOM 1756 O O . ASN B 1 105 ? -20.927 31.953 1.993 1.00 38.47 105 ASN B O 1
ATOM 1761 N N . TYR B 1 106 ? -19.402 30.691 3.052 1.00 38.71 106 TYR B N 1
ATOM 1762 C CA . TYR B 1 106 ? -18.487 30.616 1.912 1.00 36.50 106 TYR B CA 1
ATOM 1763 C C . TYR B 1 106 ? -18.070 31.976 1.364 1.00 36.40 106 TYR B C 1
ATOM 1764 O O . TYR B 1 106 ? -17.752 32.120 0.177 1.00 36.13 106 TYR B O 1
ATOM 1773 N N . GLN B 1 107 ? -18.056 32.966 2.253 1.00 37.07 107 GLN B N 1
ATOM 1774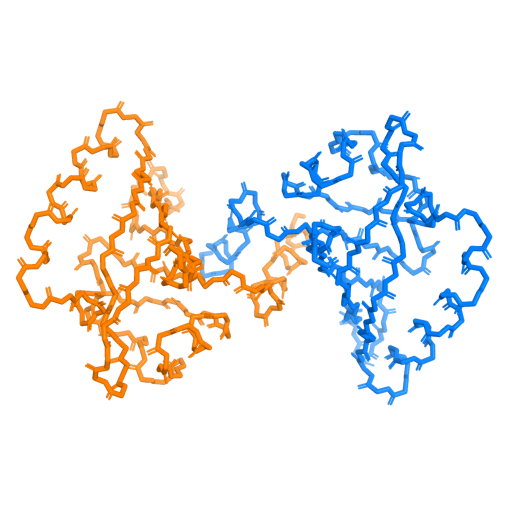 C CA . GLN B 1 107 ? -17.673 34.336 1.919 1.00 36.58 107 GLN B CA 1
ATOM 1775 C C . GLN B 1 107 ? -16.410 34.684 2.709 1.00 36.08 107 GLN B C 1
ATOM 1776 O O . GLN B 1 107 ? -16.247 34.247 3.846 1.00 34.05 107 GLN B O 1
ATOM 1782 N N . MET B 1 108 ? -15.529 35.480 2.116 1.00 35.12 108 MET B N 1
ATOM 1783 C CA . MET B 1 108 ? -14.291 35.870 2.785 1.00 33.28 108 MET B CA 1
ATOM 1784 C C . MET B 1 108 ? -14.588 36.831 3.944 1.00 33.43 108 MET B C 1
ATOM 1785 O O . MET B 1 108 ? -15.335 37.794 3.776 1.00 32.73 108 MET B O 1
ATOM 1790 N N . VAL B 1 109 ? -14.010 36.567 5.116 1.00 31.19 109 VAL B N 1
ATOM 1791 C CA . VAL B 1 109 ? -14.215 37.428 6.284 1.00 29.91 109 VAL B CA 1
ATOM 1792 C C . VAL B 1 109 ? -12.896 37.992 6.807 1.00 29.98 109 VAL B C 1
ATOM 1793 O O . VAL B 1 109 ? -12.845 38.630 7.863 1.00 29.09 109 VAL B O 1
ATOM 1797 N N . GLY B 1 110 ? -11.825 37.759 6.064 1.00 29.46 110 GLY B N 1
ATOM 1798 C CA . GLY B 1 110 ? -10.541 38.266 6.489 1.00 26.71 110 GLY B CA 1
ATOM 1799 C C . GLY B 1 110 ? -9.407 37.449 5.927 1.00 27.96 110 GLY B C 1
ATOM 1800 O O . GLY B 1 110 ? -9.549 36.812 4.882 1.00 28.28 110 GLY B O 1
ATOM 1801 N N . ALA B 1 111 ? -8.286 37.454 6.637 1.00 26.22 111 ALA B N 1
ATOM 1802 C CA . ALA B 1 111 ? -7.110 36.728 6.195 1.00 26.88 111 ALA B CA 1
ATOM 1803 C C . ALA B 1 111 ? -6.334 36.060 7.323 1.00 26.27 111 ALA B C 1
ATOM 1804 O O . ALA B 1 111 ? -6.455 36.417 8.507 1.00 22.98 111 ALA B O 1
ATOM 1806 N N . LEU B 1 112 ? -5.517 35.095 6.916 1.00 25.86 112 LEU B N 1
ATOM 1807 C CA . LEU B 1 112 ? -4.658 34.333 7.808 1.00 24.03 112 LEU B CA 1
ATOM 1808 C C . LEU B 1 112 ? -3.225 34.579 7.356 1.00 23.89 112 LEU B C 1
ATOM 1809 O O . LEU B 1 112 ? -2.881 34.326 6.200 1.00 23.43 112 LEU B O 1
ATOM 1814 N N . GLY B 1 113 ? -2.400 35.102 8.254 1.00 21.41 113 GLY B N 1
ATOM 1815 C CA . GLY B 1 113 ? -1.012 35.346 7.918 1.00 24.76 113 GLY B CA 1
ATOM 1816 C C . GLY B 1 113 ? -0.082 34.427 8.702 1.00 25.68 113 GLY B C 1
ATOM 1817 O O . GLY B 1 113 ? -0.285 34.221 9.900 1.00 25.93 113 GLY B O 1
ATOM 1818 N N . ILE B 1 114 ? 0.915 33.863 8.023 1.00 25.71 114 ILE B N 1
ATOM 1819 C CA . ILE B 1 114 ? 1.910 32.980 8.649 1.00 27.16 114 ILE B CA 1
ATOM 1820 C C . ILE B 1 114 ? 3.261 33.650 8.406 1.00 27.86 114 ILE B C 1
ATOM 1821 O O . ILE B 1 114 ? 3.592 33.997 7.271 1.00 28.58 114 ILE B O 1
ATOM 1826 N N . ASN B 1 115 ? 4.051 33.827 9.457 1.00 26.58 115 ASN B N 1
ATOM 1827 C CA . ASN B 1 115 ? 5.317 34.525 9.300 1.00 26.97 115 ASN B CA 1
ATOM 1828 C C . ASN B 1 115 ? 6.496 33.865 10.022 1.00 29.18 115 ASN B C 1
ATOM 1829 O O . ASN B 1 115 ? 6.312 33.195 11.037 1.00 25.28 115 ASN B O 1
ATOM 1834 N N . ARG B 1 116 ? 7.700 34.081 9.490 1.00 30.60 116 ARG B N 1
ATOM 1835 C CA . ARG B 1 116 ? 8.936 33.538 10.060 1.00 35.51 116 ARG B CA 1
ATOM 1836 C C . ARG B 1 116 ? 10.124 34.472 9.832 1.00 35.88 116 ARG B C 1
ATOM 1837 O O . ARG B 1 116 ? 10.373 34.926 8.714 1.00 36.27 116 ARG B O 1
ATOM 1845 N N . ASP B 1 117 ? 10.865 34.739 10.899 1.00 37.23 117 ASP B N 1
ATOM 1846 C CA . ASP B 1 117 ? 12.033 35.603 10.831 1.00 38.20 117 ASP B CA 1
ATOM 1847 C C . ASP B 1 117 ? 13.065 35.047 9.861 1.00 40.63 117 ASP B C 1
ATOM 1848 O O . ASP B 1 117 ? 13.375 33.857 9.878 1.00 35.85 117 ASP B O 1
ATOM 1853 N N . ILE B 1 118 ? 13.594 35.931 9.023 1.00 42.38 118 ILE B N 1
ATOM 1854 C CA . ILE B 1 118 ? 14.586 35.567 8.029 1.00 47.40 118 ILE B CA 1
ATOM 1855 C C . ILE B 1 118 ? 15.712 36.611 8.042 1.00 51.14 118 ILE B C 1
ATOM 1856 O O . ILE B 1 118 ? 16.668 36.528 7.265 1.00 52.16 118 ILE B O 1
ATOM 1861 N N . THR B 1 119 ? 15.587 37.578 8.951 1.00 54.78 119 THR B N 1
ATOM 1862 C CA . THR B 1 119 ? 16.551 38.670 9.095 1.00 58.12 119 THR B CA 1
ATOM 1863 C C . THR B 1 119 ? 17.996 38.213 8.916 1.00 60.02 119 THR B C 1
ATOM 1864 O O . THR B 1 119 ? 18.691 38.685 8.014 1.00 61.48 119 THR B O 1
ATOM 1868 N N . LYS B 1 120 ? 18.461 37.312 9.775 1.00 61.49 120 LYS B N 1
ATOM 1869 C CA . LYS B 1 120 ? 19.824 36.819 9.637 1.00 63.36 120 LYS B CA 1
ATOM 1870 C C . LYS B 1 120 ? 19.841 36.206 8.241 1.00 64.59 120 LYS B C 1
ATOM 1871 O O . LYS B 1 120 ? 18.948 35.434 7.903 1.00 65.44 120 LYS B O 1
ATOM 1877 N N . ARG B 1 121 ? 20.837 36.564 7.433 1.00 65.08 121 ARG B N 1
ATOM 1878 C CA . ARG B 1 121 ? 20.960 36.069 6.062 1.00 65.47 121 ARG B CA 1
ATOM 1879 C C . ARG B 1 121 ? 19.803 36.588 5.202 1.00 66.38 121 ARG B C 1
ATOM 1880 O O . ARG B 1 121 ? 18.979 37.364 5.733 1.00 66.55 121 ARG B O 1
#

Secondary structure (DSSP, 8-state):
-HHHHHHHGGGT-SSEEEEEETT-BEEEE-HHHHHHH---HHHHTTSBGGGGS-TTTHHHHHHHHHHHHHHTS-EEEEEEEE-TTS-EEEEEEEEEEEE-STT-EEEEEEEEEE-S--/-HHHHHHHHHGGGTSSSEEEEEETTSBEEEE-HHHHHHHS--HHHHTTSBGGGGS-TTTHHHHHHHHHHHHHHHS-EEEEEEEE-TTS-EEEEEEEEEEEE-SSS-EEEEEEEEEE----